Protein AF-A0A256IQA6-F1 (afdb_monomer)

Organism: Halorubrum ezzemoulense (NCBI:txid337243)

Radius of gyration: 17.89 Å; Cα contacts (8 Å, |Δi|>4): 324; chains: 1; bounding box: 47×45×47 Å

Nearest PDB structures (foldseek):
  1eo3-assembly1_A  TM=4.641E-01  e=1.492E-02  Escherichia coli
  2b0d-assembly1_B  TM=4.221E-01  e=3.634E-02  Escherichia coli
  1eop-assembly1_B  TM=4.082E-01  e=7.314E-02  Escherichia coli

Foldseek 3Di:
DDQDADDPVPQDQVDDAPLPDGSVLLRVLVNVVSVVLVVQQVVCVVVVVHGPCVVDPDQVVVFVVSQLSSLVSSCVVDVQWDAAPADCFPARTAGNPDPDDAPPNNHHHQPDPHQGEHETEDADQKDKALAFDFFKYWYWYKHALDQDPDPPDPSDDPPPDRGMDGPDIWMAGGDSVQWDWDDQVPHPDHTITMGDNVRTD

Solvent-accessible surface area (backbone atoms only — not comparable to full-atom values): 11699 Å² total; per-residue (Å²): 106,42,70,50,76,86,59,72,94,75,60,64,82,85,60,88,52,72,95,78,52,49,56,69,58,56,51,49,27,50,49,51,48,33,49,52,54,39,54,50,27,50,53,25,48,76,73,67,72,43,53,58,71,75,75,53,93,48,75,66,58,53,19,53,50,54,16,52,55,39,50,54,39,49,32,74,76,31,92,42,34,40,66,37,64,28,87,88,26,33,47,48,28,39,49,60,81,58,96,66,84,70,61,97,74,39,60,40,66,62,88,71,92,64,65,35,39,31,53,45,35,26,78,54,94,58,50,75,35,75,56,75,65,69,46,35,38,41,37,34,23,31,49,63,66,61,78,53,93,50,98,82,57,87,53,74,67,72,62,82,46,40,57,52,44,80,76,44,76,34,48,30,73,37,48,67,83,44,41,45,82,40,83,29,85,98,50,100,55,73,55,30,19,34,52,45,81,82,55,52,93

Mean predicted aligned error: 6.82 Å

Structure (mmCIF, N/CA/C/O backbone):
data_AF-A0A256IQA6-F1
#
_entry.id   AF-A0A256IQA6-F1
#
loop_
_atom_site.group_PDB
_atom_site.id
_atom_site.type_symbol
_atom_site.label_atom_id
_atom_site.label_alt_id
_atom_site.label_comp_id
_atom_site.label_asym_id
_atom_site.label_entity_id
_atom_site.label_seq_id
_atom_site.pdbx_PDB_ins_code
_atom_site.Cartn_x
_atom_site.Cartn_y
_atom_site.Cartn_z
_atom_site.occupancy
_atom_site.B_iso_or_equiv
_atom_site.auth_seq_id
_atom_site.auth_comp_id
_atom_site.auth_asym_id
_atom_site.auth_atom_id
_atom_site.pdbx_PDB_model_num
ATOM 1 N N . MET A 1 1 ? -8.861 -6.273 21.328 1.00 77.31 1 MET A N 1
ATOM 2 C CA . MET A 1 1 ? -9.560 -5.814 20.097 1.00 77.31 1 MET A CA 1
ATOM 3 C C . MET A 1 1 ? -9.676 -6.966 19.099 1.00 77.31 1 MET A C 1
ATOM 5 O O . MET A 1 1 ? -8.798 -7.819 19.084 1.00 77.31 1 MET A O 1
ATOM 9 N N . LYS A 1 2 ? -10.728 -7.051 18.264 1.00 81.62 2 LYS A N 1
ATOM 10 C CA . LYS A 1 2 ? -10.819 -8.136 17.262 1.00 81.62 2 LYS A CA 1
ATOM 11 C C . LYS A 1 2 ? -9.743 -7.975 16.176 1.00 81.62 2 LYS A C 1
ATOM 13 O O . LYS A 1 2 ? -9.630 -6.907 15.576 1.00 81.62 2 LYS A O 1
ATOM 18 N N . ARG A 1 3 ? -9.002 -9.048 15.887 1.00 86.81 3 ARG A N 1
ATOM 19 C CA . ARG A 1 3 ? -8.047 -9.094 14.772 1.00 86.81 3 ARG A CA 1
ATOM 20 C C . ARG A 1 3 ? -8.789 -9.123 13.421 1.00 86.81 3 ARG A C 1
ATOM 22 O O . ARG A 1 3 ? -9.726 -9.916 13.284 1.00 86.81 3 ARG A O 1
ATOM 29 N N . PRO A 1 4 ? -8.429 -8.266 12.449 1.00 88.19 4 PRO A N 1
ATOM 30 C CA . PRO A 1 4 ? -8.963 -8.357 11.094 1.00 88.19 4 PRO A CA 1
ATOM 31 C C . PRO A 1 4 ? -8.421 -9.595 10.366 1.00 88.19 4 PRO A C 1
ATOM 33 O O . PRO A 1 4 ? -7.324 -10.065 10.651 1.00 88.19 4 PRO A O 1
ATOM 36 N N . GLU A 1 5 ? -9.211 -10.134 9.441 1.00 91.31 5 GLU A N 1
ATOM 37 C CA . GLU A 1 5 ? -8.891 -11.350 8.685 1.00 91.31 5 GLU A CA 1
ATOM 38 C C . GLU A 1 5 ? -9.262 -11.144 7.216 1.00 91.31 5 GLU A C 1
ATOM 40 O O . GLU A 1 5 ? -10.288 -10.520 6.911 1.00 91.31 5 GLU A O 1
ATOM 45 N N . VAL A 1 6 ? -8.440 -11.667 6.305 1.00 93.38 6 VAL A N 1
ATOM 46 C CA . VAL A 1 6 ? -8.787 -11.713 4.883 1.00 93.38 6 VAL A CA 1
ATOM 47 C C . VAL A 1 6 ? -9.895 -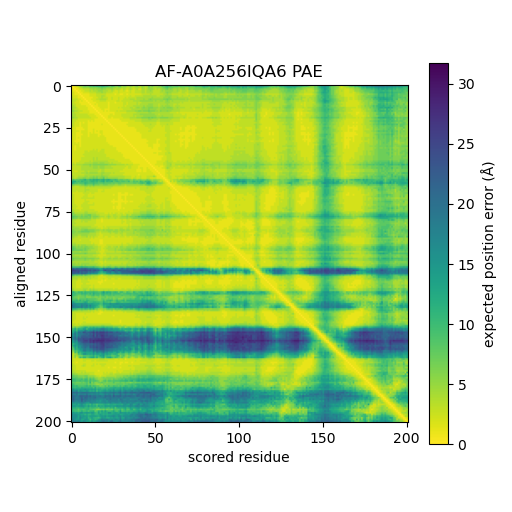12.742 4.692 1.00 93.38 6 VAL A C 1
ATOM 49 O O . VAL A 1 6 ? -9.868 -13.839 5.245 1.00 93.38 6 VAL A O 1
ATOM 52 N N . GLN A 1 7 ? -10.914 -12.376 3.919 1.00 91.50 7 GLN A N 1
ATOM 53 C CA . GLN A 1 7 ? -12.011 -13.282 3.613 1.00 91.50 7 GLN A CA 1
ATOM 54 C C . GLN A 1 7 ? -11.817 -13.847 2.213 1.00 91.50 7 GLN A C 1
ATOM 56 O O . GLN A 1 7 ? -12.052 -13.153 1.229 1.00 91.50 7 GLN A O 1
ATOM 61 N N . GLU A 1 8 ? -11.477 -15.131 2.147 1.00 92.00 8 GLU A N 1
ATOM 62 C CA . GLU A 1 8 ? -11.196 -15.883 0.916 1.00 92.00 8 GLU A CA 1
ATOM 63 C C . GLU A 1 8 ? -12.232 -15.671 -0.199 1.00 92.00 8 GLU A C 1
ATOM 65 O O . GLU A 1 8 ? -11.899 -15.522 -1.367 1.00 92.00 8 GLU A O 1
ATOM 70 N N . ARG A 1 9 ? -13.516 -15.564 0.164 1.00 93.12 9 ARG A N 1
ATOM 71 C CA . ARG A 1 9 ? -14.615 -15.314 -0.786 1.00 93.12 9 ARG A CA 1
ATOM 72 C C . ARG A 1 9 ? -14.508 -13.999 -1.573 1.00 93.12 9 ARG A C 1
ATOM 74 O O . ARG A 1 9 ? -15.275 -13.814 -2.512 1.00 93.12 9 ARG A O 1
ATOM 81 N N . PHE A 1 10 ? -13.668 -13.065 -1.132 1.00 90.94 10 PHE A N 1
ATOM 82 C CA . PHE A 1 10 ? -13.438 -11.772 -1.780 1.00 90.94 10 PHE A CA 1
ATOM 83 C C . PHE A 1 10 ? -12.119 -11.728 -2.556 1.00 90.94 10 PHE A C 1
ATOM 85 O O . PHE A 1 10 ? -11.824 -10.709 -3.174 1.00 90.94 10 PHE A O 1
ATOM 92 N N . VAL A 1 11 ? -11.336 -12.809 -2.539 1.00 93.38 11 VAL A N 1
ATOM 93 C CA . VAL A 1 11 ? -10.077 -12.896 -3.275 1.00 93.38 11 VAL A CA 1
ATOM 94 C C . VAL A 1 11 ? -10.369 -13.313 -4.713 1.00 93.38 11 VAL A C 1
ATOM 96 O O . VAL A 1 11 ? -10.984 -14.350 -4.963 1.00 93.38 11 VAL A O 1
ATOM 99 N N . ASN A 1 12 ? -9.925 -12.495 -5.668 1.00 92.75 12 ASN A N 1
ATOM 100 C CA . ASN A 1 12 ? -9.915 -12.863 -7.077 1.00 92.75 12 ASN A CA 1
ATOM 101 C C . ASN A 1 12 ? -8.590 -13.563 -7.409 1.00 92.75 12 ASN A C 1
ATOM 103 O O . ASN A 1 12 ? -7.596 -12.897 -7.685 1.00 92.75 12 ASN A O 1
ATOM 107 N N . HIS A 1 13 ? -8.578 -14.896 -7.376 1.00 93.75 13 HIS A N 1
ATOM 108 C CA . HIS A 1 13 ? -7.382 -15.701 -7.679 1.00 93.75 13 HIS A CA 1
ATOM 109 C C . HIS A 1 13 ? -6.966 -15.673 -9.147 1.00 93.75 13 HIS A C 1
ATOM 111 O O . HIS A 1 13 ? -5.833 -16.023 -9.458 1.00 93.75 13 HIS A O 1
ATOM 117 N N . ASP A 1 14 ? -7.863 -15.236 -10.029 1.00 93.12 14 ASP A N 1
ATOM 118 C CA . ASP A 1 14 ? -7.608 -15.139 -11.464 1.00 93.12 14 ASP A CA 1
ATOM 119 C C . ASP A 1 14 ? -7.061 -13.752 -11.861 1.00 93.12 14 ASP A C 1
ATOM 121 O O . ASP A 1 14 ? -6.951 -13.451 -13.048 1.00 93.12 14 ASP A O 1
ATOM 125 N N . ALA A 1 15 ? -6.759 -12.877 -10.892 1.00 91.88 15 ALA A N 1
ATOM 126 C CA . ALA A 1 15 ? -6.200 -11.559 -11.174 1.00 91.88 15 ALA A CA 1
ATOM 127 C C . ALA A 1 15 ? -4.777 -11.670 -11.747 1.00 91.88 15 ALA A C 1
ATOM 129 O O . ALA A 1 15 ? -3.895 -12.293 -11.156 1.00 91.88 15 ALA A O 1
ATOM 130 N N . GLU A 1 16 ? -4.552 -11.014 -12.884 1.00 91.31 16 GLU A N 1
ATOM 131 C CA . GLU A 1 16 ? -3.237 -10.899 -13.512 1.00 91.31 16 GLU A CA 1
ATOM 132 C C . GLU A 1 16 ? -2.535 -9.646 -12.978 1.00 91.31 16 GLU A C 1
ATOM 134 O O . GLU A 1 16 ? -2.950 -8.520 -13.252 1.00 91.31 16 GLU A O 1
ATOM 139 N N . LEU A 1 17 ? -1.482 -9.843 -12.186 1.00 93.81 17 LEU A N 1
ATOM 140 C CA . LEU A 1 17 ? -0.694 -8.763 -11.594 1.00 93.81 17 LEU A CA 1
ATOM 141 C C . LEU A 1 17 ? 0.643 -8.602 -12.340 1.00 93.81 17 LEU A C 1
ATOM 143 O O . LEU A 1 17 ? 1.152 -9.560 -12.934 1.00 93.81 17 LEU A O 1
ATOM 147 N N . PRO A 1 18 ? 1.229 -7.394 -12.344 1.00 93.44 18 PRO A N 1
ATOM 148 C CA . PRO A 1 18 ? 2.447 -7.132 -13.094 1.00 93.44 18 PRO A CA 1
ATOM 149 C C . PRO A 1 18 ? 3.672 -7.796 -12.467 1.00 93.44 18 PRO A C 1
ATOM 151 O O . PRO A 1 18 ? 3.711 -8.099 -11.275 1.00 93.44 18 PRO A O 1
ATOM 154 N N . TYR A 1 19 ? 4.708 -7.965 -13.292 1.00 94.12 19 TYR A N 1
ATOM 155 C CA . TYR A 1 19 ? 6.051 -8.361 -12.855 1.00 94.12 19 TYR A CA 1
ATOM 156 C C . TYR A 1 19 ? 6.122 -9.696 -12.095 1.00 94.12 19 TYR A C 1
ATOM 158 O O . TYR A 1 19 ? 7.006 -9.909 -11.271 1.00 94.12 19 TYR A O 1
ATOM 166 N N . GLY A 1 20 ? 5.183 -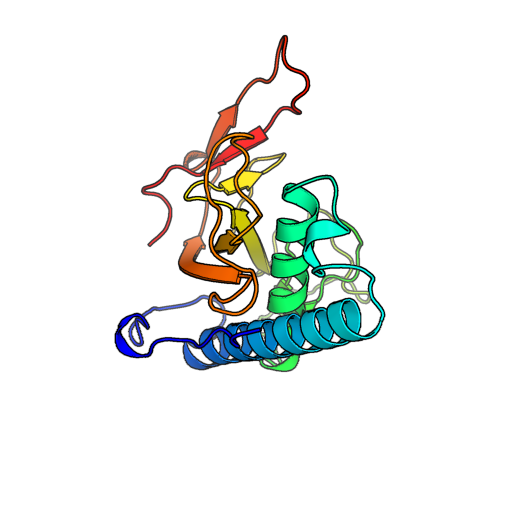10.604 -12.373 1.00 91.00 20 GLY A N 1
ATOM 167 C CA . GLY A 1 20 ? 5.135 -11.914 -11.727 1.00 91.00 20 GLY A CA 1
ATOM 168 C C . GLY A 1 20 ? 4.698 -11.873 -10.262 1.00 91.00 20 GLY A C 1
ATOM 169 O O . GLY A 1 20 ? 4.826 -12.889 -9.587 1.00 91.00 20 GLY A O 1
ATOM 170 N N . LEU A 1 21 ? 4.179 -10.738 -9.774 1.00 94.19 21 LEU A N 1
ATOM 171 C CA . LEU A 1 21 ? 3.495 -10.690 -8.485 1.00 94.19 21 LEU A CA 1
ATOM 172 C C . LEU A 1 21 ? 2.300 -11.649 -8.527 1.00 94.19 21 LEU A C 1
ATOM 174 O O . LEU A 1 21 ? 1.527 -11.648 -9.481 1.00 94.19 21 LEU A O 1
ATOM 178 N N . GLU A 1 22 ? 2.127 -12.458 -7.494 1.00 94.44 22 GLU A N 1
ATOM 179 C CA . GLU A 1 22 ? 1.035 -13.420 -7.417 1.00 94.44 22 GLU A CA 1
ATOM 180 C C . GLU A 1 22 ? -0.000 -12.990 -6.370 1.00 94.44 22 GLU A C 1
ATOM 182 O O . GLU A 1 22 ? 0.327 -12.421 -5.324 1.00 94.44 22 GLU A O 1
ATOM 187 N N . VAL A 1 23 ? -1.274 -13.312 -6.610 1.00 95.19 23 VAL A N 1
ATOM 188 C CA . VAL A 1 23 ? -2.375 -13.023 -5.671 1.00 95.19 23 VAL A CA 1
ATOM 189 C C . VAL A 1 23 ? -2.098 -13.533 -4.244 1.00 95.19 23 VAL A C 1
ATOM 191 O O . VAL A 1 23 ? -2.357 -12.781 -3.301 1.00 95.19 23 VAL A O 1
ATOM 194 N N . PRO A 1 24 ? -1.525 -14.738 -4.023 1.00 95.69 24 PRO A N 1
ATOM 195 C CA . PRO A 1 24 ? -1.162 -15.190 -2.680 1.00 95.69 24 PRO A CA 1
ATOM 196 C C . PRO A 1 24 ? -0.171 -14.273 -1.950 1.00 95.69 24 PRO A C 1
ATOM 198 O O . PRO A 1 24 ? -0.304 -14.110 -0.740 1.00 95.69 24 PRO A O 1
ATOM 201 N N . GLN A 1 25 ? 0.770 -13.635 -2.656 1.00 95.75 25 GLN A N 1
ATOM 202 C CA . GLN A 1 25 ? 1.703 -12.669 -2.053 1.00 95.75 25 GLN A CA 1
ATOM 203 C C . GLN A 1 25 ? 0.964 -11.393 -1.620 1.00 95.75 25 GLN A C 1
ATOM 205 O O . GLN A 1 25 ? 1.235 -10.832 -0.559 1.00 95.75 25 GLN A O 1
ATOM 210 N N . VAL A 1 26 ? -0.042 -10.959 -2.392 1.00 95.31 26 VAL A N 1
ATOM 211 C CA . VAL A 1 26 ? -0.920 -9.840 -2.007 1.00 95.31 26 VAL A CA 1
ATOM 212 C C . VAL A 1 26 ? -1.729 -10.165 -0.755 1.00 95.31 26 VAL A C 1
ATOM 214 O O . VAL A 1 26 ? -1.790 -9.356 0.173 1.00 95.31 26 VAL A O 1
ATOM 217 N N . VAL A 1 27 ? -2.320 -11.359 -0.703 1.00 96.12 27 VAL A N 1
ATOM 218 C CA . VAL A 1 27 ? -3.074 -11.828 0.466 1.00 96.12 27 VAL A CA 1
ATOM 219 C C . VAL A 1 27 ? -2.173 -11.896 1.699 1.00 96.12 27 VAL A C 1
ATOM 221 O O . VAL A 1 27 ? -2.526 -11.325 2.729 1.00 96.12 27 VAL A O 1
ATOM 224 N N . ASN A 1 28 ? -0.994 -12.508 1.582 1.00 96.06 28 ASN A N 1
ATOM 225 C CA . ASN A 1 28 ? -0.043 -12.648 2.683 1.00 96.06 28 ASN A CA 1
ATOM 226 C C . ASN A 1 28 ? 0.440 -11.286 3.213 1.00 96.06 28 ASN A C 1
ATOM 228 O O . ASN A 1 28 ? 0.446 -11.049 4.423 1.00 96.06 28 ASN A O 1
ATOM 232 N N . ALA A 1 29 ? 0.735 -10.330 2.327 1.00 96.31 29 ALA A N 1
ATOM 233 C CA . ALA A 1 29 ? 1.091 -8.974 2.737 1.00 96.31 29 ALA A CA 1
ATOM 234 C C . ALA A 1 29 ? -0.024 -8.299 3.558 1.00 96.31 29 ALA A C 1
ATOM 236 O O . ALA A 1 29 ? 0.260 -7.652 4.571 1.00 96.31 29 ALA A O 1
ATOM 237 N N . ILE A 1 30 ? -1.293 -8.476 3.165 1.00 96.31 30 ILE A N 1
ATOM 238 C CA . ILE A 1 30 ? -2.453 -7.932 3.890 1.00 96.31 30 ILE A CA 1
ATOM 239 C C . ILE A 1 30 ? -2.647 -8.636 5.232 1.00 96.31 30 ILE A C 1
ATOM 241 O O . ILE A 1 30 ? -2.870 -7.965 6.240 1.00 96.31 30 ILE A O 1
ATOM 245 N N . GLU A 1 31 ? -2.538 -9.963 5.277 1.00 95.94 31 GLU A N 1
ATOM 246 C CA . GLU A 1 31 ? -2.609 -10.728 6.526 1.00 95.94 31 GLU A CA 1
ATOM 247 C C . GLU A 1 31 ? -1.501 -10.308 7.495 1.00 95.94 31 GLU A C 1
ATOM 249 O O . GLU A 1 31 ? -1.761 -10.064 8.676 1.00 95.94 31 GLU A O 1
ATOM 254 N N . SER A 1 32 ? -0.282 -10.113 6.992 1.00 96.00 32 SER A N 1
ATOM 255 C CA . SER A 1 32 ? 0.834 -9.645 7.804 1.00 96.00 32 SER A CA 1
ATOM 256 C C . SER A 1 32 ? 0.668 -8.194 8.268 1.00 96.00 32 SER A C 1
ATOM 258 O O . SER A 1 32 ? 1.066 -7.842 9.383 1.00 96.00 32 SER A O 1
ATOM 260 N N . PHE A 1 33 ? 0.060 -7.338 7.445 1.00 96.06 33 PHE A N 1
ATOM 261 C CA . PHE A 1 33 ? -0.337 -5.996 7.859 1.00 96.06 33 PHE A CA 1
ATOM 262 C C . PHE A 1 33 ? -1.386 -6.045 8.978 1.00 96.06 33 PHE A C 1
ATOM 264 O O . PHE A 1 33 ? -1.244 -5.340 9.978 1.00 96.06 33 PHE A O 1
ATOM 271 N N . TYR A 1 34 ? -2.408 -6.890 8.847 1.00 95.50 34 TYR A N 1
ATOM 272 C CA . TYR A 1 34 ? -3.438 -7.085 9.866 1.00 95.50 34 TYR A CA 1
ATOM 273 C C . TYR A 1 34 ? -2.880 -7.601 11.189 1.00 95.50 34 TYR A C 1
ATOM 275 O O . TYR A 1 34 ? -3.283 -7.105 12.243 1.00 95.50 34 TYR A O 1
ATOM 283 N N . GLU A 1 35 ? -1.949 -8.552 11.144 1.00 94.94 35 GLU A N 1
ATOM 284 C CA . GLU A 1 35 ? -1.243 -9.048 12.324 1.00 94.94 35 GLU A CA 1
ATOM 285 C C . GLU A 1 35 ? -0.464 -7.923 13.009 1.00 94.94 35 GLU A C 1
ATOM 287 O O . GLU A 1 35 ? -0.735 -7.619 14.170 1.00 94.94 35 GLU A O 1
ATOM 292 N N . TYR A 1 36 ? 0.402 -7.225 12.268 1.00 95.19 36 TYR A N 1
ATOM 293 C CA . TYR A 1 36 ? 1.175 -6.101 12.797 1.00 95.19 36 TYR A CA 1
ATOM 294 C C . TYR A 1 36 ? 0.267 -5.035 13.421 1.00 95.19 36 TYR A C 1
ATOM 296 O O . TYR A 1 36 ? 0.490 -4.566 14.536 1.00 95.19 36 TYR A O 1
ATOM 304 N N . TRP A 1 37 ? -0.780 -4.641 12.697 1.00 93.38 37 TRP A N 1
ATOM 305 C CA . TRP A 1 37 ? -1.698 -3.608 13.150 1.00 93.38 37 TRP A CA 1
ATOM 306 C C . TRP A 1 37 ? -2.433 -4.033 14.421 1.00 93.38 37 TRP A C 1
ATOM 308 O O . TRP A 1 37 ? -2.636 -3.211 15.315 1.00 93.38 37 TRP A O 1
ATOM 318 N N . HIS A 1 38 ? -2.828 -5.302 14.522 1.00 92.19 38 HIS A N 1
ATOM 319 C CA . HIS A 1 38 ? -3.440 -5.844 15.727 1.00 92.19 38 HIS A CA 1
ATOM 320 C C . HIS A 1 38 ? -2.468 -5.817 16.911 1.00 92.19 38 HIS A C 1
ATOM 322 O O . HIS A 1 38 ? -2.824 -5.256 17.942 1.00 92.19 38 HIS A O 1
ATOM 328 N N . GLU A 1 39 ? -1.246 -6.327 16.750 1.00 94.69 39 GLU A N 1
ATOM 329 C CA . GLU A 1 39 ? -0.233 -6.362 17.814 1.00 94.69 39 GLU A CA 1
ATOM 330 C C . GLU A 1 39 ? 0.115 -4.965 18.336 1.00 94.69 39 GLU A C 1
ATOM 332 O O . GLU A 1 39 ? 0.135 -4.733 19.545 1.00 94.69 39 GLU A O 1
ATOM 337 N N . VAL A 1 40 ? 0.320 -3.999 17.434 1.00 93.88 40 VAL A N 1
ATOM 338 C CA . VAL A 1 40 ? 0.594 -2.612 17.826 1.00 93.88 40 VAL A CA 1
ATOM 339 C C . VAL A 1 40 ? -0.605 -1.997 18.546 1.00 93.88 40 VAL A C 1
ATOM 341 O O . VAL A 1 40 ? -0.417 -1.272 19.521 1.00 93.88 40 VAL A O 1
ATOM 344 N N . ASN A 1 41 ? -1.840 -2.286 18.120 1.00 90.50 41 ASN A N 1
ATOM 345 C CA . ASN A 1 41 ? -3.019 -1.809 18.845 1.00 90.50 41 ASN A CA 1
ATOM 346 C C . ASN A 1 41 ? -3.142 -2.436 20.234 1.00 90.50 41 ASN A C 1
ATOM 348 O O . ASN A 1 41 ? -3.460 -1.706 21.167 1.00 90.50 41 ASN A O 1
ATOM 352 N N . GLU A 1 42 ? -2.896 -3.739 20.388 1.00 91.06 42 GLU A N 1
ATOM 353 C CA . GLU A 1 42 ? -2.931 -4.383 21.706 1.00 91.06 42 GLU A CA 1
ATOM 354 C C . GLU A 1 42 ? -1.893 -3.745 22.635 1.00 91.06 42 GLU A C 1
ATOM 356 O O . GLU A 1 42 ? -2.261 -3.286 23.713 1.00 91.06 42 GLU A O 1
ATOM 361 N N . TRP A 1 43 ? -0.648 -3.567 22.179 1.00 95.06 43 TRP A N 1
ATOM 362 C CA . TRP A 1 43 ? 0.385 -2.890 22.969 1.00 95.06 43 TRP A CA 1
ATOM 363 C C . TRP A 1 43 ? 0.001 -1.445 23.337 1.00 95.06 43 TRP A C 1
ATOM 365 O O . TRP A 1 43 ? 0.129 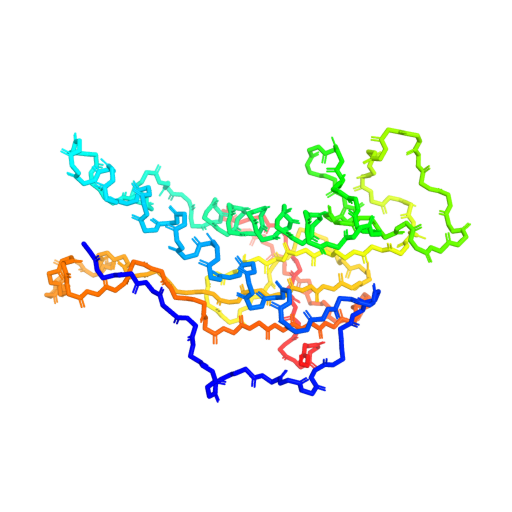-1.027 24.486 1.00 95.06 43 TRP A O 1
ATOM 375 N N . HIS A 1 44 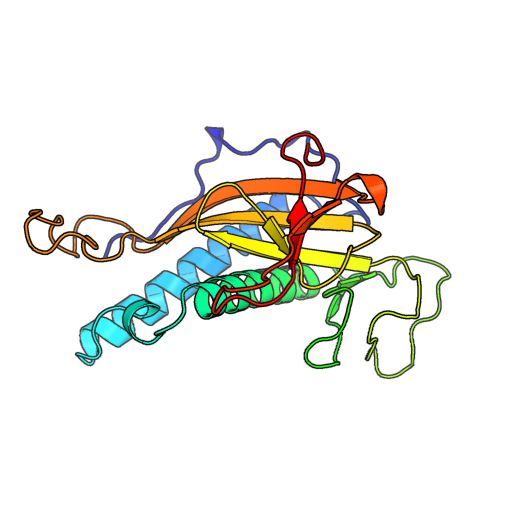? -0.533 -0.675 22.384 1.00 92.31 44 HIS A N 1
ATOM 376 C CA . HIS A 1 44 ? -1.000 0.691 22.640 1.00 92.31 44 HIS A CA 1
ATOM 377 C C . HIS A 1 44 ? -2.122 0.747 23.693 1.00 92.31 44 HIS A C 1
ATOM 379 O O . HIS A 1 44 ? -2.149 1.663 24.521 1.00 92.31 44 HIS A O 1
ATOM 385 N N . LEU A 1 45 ? -3.047 -0.214 23.663 1.00 88.12 45 LEU A N 1
ATOM 386 C CA . LEU A 1 45 ? -4.150 -0.303 24.618 1.00 88.12 45 LEU A CA 1
ATOM 387 C C . LEU A 1 45 ? -3.665 -0.741 26.003 1.00 88.12 45 LEU A C 1
ATOM 389 O O . LEU A 1 45 ? -4.100 -0.156 26.996 1.00 88.12 45 LEU A O 1
ATOM 393 N N . GLU A 1 46 ? -2.755 -1.713 26.069 1.00 92.12 46 GLU A N 1
ATOM 394 C CA . GLU A 1 46 ? -2.133 -2.189 27.311 1.00 92.12 46 GLU A CA 1
ATOM 395 C C . GLU A 1 46 ? -1.381 -1.067 28.041 1.00 92.12 46 GLU A C 1
ATOM 397 O O . GLU A 1 46 ? -1.526 -0.910 29.254 1.00 92.12 46 GLU A O 1
ATOM 402 N N . GLU A 1 47 ? -0.652 -0.229 27.300 1.00 95.75 47 GLU A N 1
ATOM 403 C CA . GLU A 1 47 ? 0.114 0.899 27.848 1.00 95.75 47 GLU A CA 1
ATOM 404 C C . GLU A 1 47 ? -0.725 2.178 28.055 1.00 95.75 47 GLU A C 1
ATOM 406 O O . GLU A 1 47 ? -0.235 3.192 28.558 1.00 95.75 47 GLU A O 1
ATOM 411 N N . GLY A 1 48 ? -2.010 2.162 27.686 1.00 88.50 48 GLY A N 1
ATOM 412 C CA . GLY A 1 48 ? -2.920 3.294 27.879 1.00 88.50 48 GLY A CA 1
ATOM 413 C C . GLY A 1 48 ? -2.722 4.458 26.900 1.00 88.50 48 GLY A C 1
ATOM 414 O O . GLY A 1 48 ? -3.192 5.566 27.168 1.00 88.50 48 GLY A O 1
ATOM 415 N N . TYR A 1 49 ? -2.077 4.228 25.754 1.00 89.12 49 TYR A N 1
ATOM 416 C CA . TYR A 1 49 ? -1.913 5.223 24.686 1.00 89.12 49 TYR A CA 1
ATOM 417 C C . TYR A 1 49 ? -3.175 5.422 23.828 1.00 89.12 49 TYR A C 1
ATOM 419 O O . TYR A 1 49 ? -3.216 6.340 23.008 1.00 89.12 49 TYR A O 1
ATOM 427 N N . GLY A 1 50 ? -4.207 4.593 24.009 1.00 85.44 50 GLY A N 1
ATOM 428 C CA . GLY A 1 50 ? -5.392 4.558 23.145 1.00 85.44 50 GLY A CA 1
ATOM 429 C C . GLY A 1 50 ? -5.201 3.576 21.992 1.00 85.44 50 GLY A C 1
ATOM 430 O O . GLY A 1 50 ? -4.422 2.642 22.109 1.00 85.44 50 GLY A O 1
ATOM 431 N N . ARG A 1 51 ? -5.911 3.743 20.877 1.00 86.56 51 ARG A N 1
ATOM 432 C CA . ARG A 1 51 ? -5.685 2.925 19.672 1.00 86.56 51 ARG A CA 1
ATOM 433 C C . ARG A 1 51 ? -4.526 3.502 18.859 1.00 86.56 51 ARG A C 1
ATOM 435 O O . ARG A 1 51 ? -4.284 4.709 18.869 1.00 86.56 51 ARG A O 1
ATOM 442 N N . PHE A 1 52 ? -3.845 2.663 18.084 1.00 88.88 52 PHE A N 1
ATOM 443 C CA . PHE A 1 52 ? -2.683 3.088 17.298 1.00 88.88 52 PHE A CA 1
ATOM 444 C C . PHE A 1 52 ? -3.014 4.206 16.298 1.00 88.88 52 PHE A C 1
ATOM 446 O O . PHE A 1 52 ? -2.291 5.192 16.192 1.00 88.88 52 PHE A O 1
ATOM 453 N N . HIS A 1 53 ? -4.151 4.115 15.602 1.00 87.06 53 HIS A N 1
ATOM 454 C CA . HIS A 1 53 ? -4.531 5.153 14.640 1.00 87.06 53 HIS A CA 1
ATOM 455 C C . HIS A 1 53 ? -4.808 6.516 15.293 1.00 87.06 53 HIS A C 1
ATOM 457 O O . HIS A 1 53 ? -4.669 7.541 14.633 1.00 87.06 53 HIS A O 1
ATOM 463 N N . GLU A 1 54 ? -5.167 6.546 16.583 1.00 85.19 54 GLU A N 1
ATOM 464 C CA . GLU A 1 54 ? -5.440 7.785 17.326 1.00 85.19 54 GLU A CA 1
ATOM 465 C C . GLU A 1 54 ? -4.156 8.610 17.555 1.00 85.19 54 GLU A C 1
ATOM 467 O O . GLU A 1 54 ? -4.234 9.772 17.948 1.00 85.19 54 GLU A O 1
ATOM 472 N N . GLN A 1 55 ? -2.974 8.052 17.252 1.00 87.81 55 GLN A N 1
ATOM 473 C CA . GLN A 1 55 ? -1.700 8.779 17.286 1.00 87.81 55 GLN A CA 1
ATOM 474 C C . GLN A 1 55 ? -1.473 9.658 16.048 1.00 87.81 55 GLN A C 1
ATOM 476 O O . GLN A 1 55 ? -0.605 10.534 16.054 1.00 87.81 55 GLN A O 1
ATOM 481 N N . PHE A 1 56 ? -2.243 9.448 14.977 1.00 86.50 56 PHE A N 1
ATOM 482 C CA . PHE A 1 56 ? -2.106 10.192 13.732 1.00 86.50 56 PHE A CA 1
ATOM 483 C C . PHE A 1 56 ? -3.172 11.279 13.649 1.00 86.50 56 PHE A C 1
ATOM 485 O O . PHE A 1 56 ? -4.369 11.021 13.716 1.00 86.50 56 PHE A O 1
ATOM 492 N N . ARG A 1 57 ? -2.735 12.526 13.449 1.00 75.75 57 ARG A N 1
ATOM 493 C CA . ARG A 1 57 ? -3.655 13.658 13.261 1.00 75.75 57 ARG A CA 1
ATOM 494 C C . ARG A 1 57 ? -4.211 13.745 11.838 1.00 75.75 57 ARG A C 1
ATOM 496 O O . ARG A 1 57 ? -5.279 14.314 11.638 1.00 75.75 57 ARG A O 1
ATOM 503 N N . ALA A 1 58 ? -3.459 13.264 10.853 1.00 74.75 58 ALA A N 1
ATOM 504 C CA . ALA A 1 58 ? -3.788 13.414 9.444 1.00 74.75 58 ALA A CA 1
ATOM 505 C C . ALA A 1 58 ? -4.075 12.043 8.823 1.00 74.75 58 ALA A C 1
ATOM 507 O O . ALA A 1 58 ? -3.235 11.147 8.880 1.00 74.75 58 ALA A O 1
ATOM 508 N N . ASN A 1 59 ? -5.251 11.884 8.213 1.00 69.69 59 ASN A N 1
ATOM 509 C CA . ASN A 1 59 ? -5.691 10.599 7.654 1.00 69.69 59 ASN A CA 1
ATOM 510 C C . ASN A 1 59 ? -4.757 10.078 6.547 1.00 69.69 59 ASN A C 1
ATOM 512 O O . ASN A 1 59 ? -4.606 8.868 6.390 1.00 69.69 59 ASN A O 1
ATOM 516 N N . ASN A 1 60 ? -4.083 10.975 5.817 1.00 77.31 60 ASN A N 1
ATOM 517 C CA . ASN A 1 60 ? -3.091 10.602 4.805 1.00 77.31 60 ASN A CA 1
ATOM 518 C C . ASN A 1 60 ? -1.834 9.949 5.404 1.00 77.31 60 ASN A C 1
ATOM 520 O O . ASN A 1 60 ? -1.199 9.155 4.719 1.00 77.31 60 ASN A O 1
ATOM 524 N N . ALA A 1 61 ? -1.497 10.224 6.670 1.00 87.31 61 ALA A N 1
ATOM 525 C CA . ALA A 1 61 ? -0.377 9.566 7.342 1.00 87.31 61 ALA A CA 1
ATOM 526 C C . ALA A 1 61 ? -0.636 8.065 7.532 1.00 87.31 61 ALA A C 1
ATOM 528 O O . ALA A 1 61 ? 0.282 7.258 7.420 1.00 87.31 61 ALA A O 1
ATOM 529 N N . ILE A 1 62 ? -1.897 7.683 7.758 1.00 90.38 62 ILE A N 1
ATOM 530 C CA . ILE A 1 62 ? -2.266 6.272 7.863 1.00 90.38 62 ILE A CA 1
ATOM 531 C C . ILE A 1 62 ? -2.197 5.602 6.490 1.00 90.38 62 ILE A C 1
ATOM 533 O O . ILE A 1 62 ? -1.662 4.506 6.389 1.00 90.38 62 ILE A O 1
ATOM 537 N N . GLY A 1 63 ? -2.657 6.276 5.430 1.00 91.31 63 GLY A N 1
ATOM 538 C CA . GLY A 1 63 ? -2.517 5.775 4.060 1.00 91.31 63 GLY A CA 1
ATOM 539 C C . GLY A 1 63 ? -1.054 5.521 3.696 1.00 91.31 63 GLY A C 1
ATOM 540 O O . GLY A 1 63 ? -0.714 4.415 3.293 1.00 91.31 63 GLY A O 1
ATOM 541 N N . GLY A 1 64 ? -0.168 6.489 3.950 1.00 91.81 64 GLY A N 1
ATOM 542 C CA . GLY A 1 64 ? 1.273 6.314 3.738 1.00 91.81 64 GLY A CA 1
ATOM 543 C C . GLY A 1 64 ? 1.867 5.150 4.540 1.00 91.81 64 GLY A C 1
ATOM 544 O O . GLY A 1 64 ? 2.650 4.371 4.005 1.00 91.81 64 GLY A O 1
ATOM 545 N N . PHE A 1 65 ? 1.444 4.970 5.796 1.00 94.06 65 PHE A N 1
ATOM 546 C CA . PHE A 1 65 ? 1.865 3.832 6.615 1.00 94.06 65 PHE A CA 1
ATOM 547 C C . PHE A 1 65 ? 1.412 2.484 6.028 1.00 94.06 65 PHE A C 1
ATOM 549 O O . PHE A 1 65 ? 2.217 1.558 5.921 1.00 94.06 65 PHE A O 1
ATOM 556 N N . VAL A 1 66 ? 0.134 2.370 5.645 1.00 94.94 66 VAL A N 1
ATOM 557 C CA . VAL A 1 66 ? -0.434 1.149 5.048 1.00 94.94 66 VAL A CA 1
ATOM 558 C C . VAL A 1 66 ? 0.277 0.819 3.738 1.00 94.94 66 VAL A C 1
ATOM 560 O O . VAL A 1 66 ? 0.731 -0.312 3.585 1.00 94.94 66 VAL A O 1
ATOM 563 N N . SER A 1 67 ? 0.422 1.807 2.844 1.00 94.94 67 SER A N 1
ATOM 564 C CA . SER A 1 67 ? 1.208 1.699 1.610 1.00 94.94 67 SER A CA 1
ATOM 565 C C . SER A 1 67 ? 2.580 1.110 1.898 1.00 94.94 67 SER A C 1
ATOM 567 O O . SER A 1 67 ? 2.859 -0.012 1.494 1.00 94.94 67 SER A O 1
ATOM 569 N N . HIS A 1 68 ? 3.389 1.810 2.696 1.00 95.56 68 HIS A N 1
ATOM 570 C CA . HIS A 1 68 ? 4.771 1.424 2.946 1.00 95.56 68 HIS A CA 1
ATOM 571 C C . HIS A 1 68 ? 4.898 0.025 3.564 1.00 95.56 68 HIS A C 1
ATOM 573 O O . HIS A 1 68 ? 5.803 -0.738 3.210 1.00 95.56 68 HIS A O 1
ATOM 579 N N . ARG A 1 69 ? 3.987 -0.352 4.474 1.00 95.94 69 ARG A N 1
ATOM 580 C CA . ARG A 1 69 ? 4.013 -1.680 5.096 1.00 95.94 69 ARG A CA 1
ATOM 581 C C . ARG A 1 69 ? 3.764 -2.793 4.079 1.00 95.94 69 ARG A C 1
ATOM 583 O O . ARG A 1 69 ? 4.461 -3.805 4.139 1.00 95.94 69 ARG A O 1
ATOM 590 N N . LEU A 1 70 ? 2.810 -2.602 3.168 1.00 96.56 70 LEU A N 1
ATOM 591 C CA . LEU A 1 70 ? 2.524 -3.554 2.094 1.00 96.56 70 LEU A CA 1
ATOM 592 C C . LEU A 1 70 ? 3.666 -3.593 1.075 1.00 96.56 70 LEU A C 1
ATOM 594 O O . LEU A 1 70 ? 4.151 -4.677 0.768 1.00 96.56 70 LEU A O 1
ATOM 598 N N . THR A 1 71 ? 4.176 -2.432 0.657 1.00 96.12 71 THR A N 1
ATOM 599 C CA . THR A 1 71 ? 5.359 -2.310 -0.209 1.00 96.12 71 THR A CA 1
ATOM 600 C C . THR A 1 71 ? 6.543 -3.104 0.338 1.00 96.12 71 THR A C 1
ATOM 602 O O . THR A 1 71 ? 7.159 -3.893 -0.375 1.00 96.12 71 THR A O 1
ATOM 605 N N . THR A 1 72 ? 6.830 -2.951 1.633 1.00 95.81 72 THR A N 1
ATOM 606 C CA . THR A 1 72 ? 7.920 -3.679 2.297 1.00 95.81 72 THR A CA 1
ATOM 607 C C . THR A 1 72 ? 7.701 -5.186 2.241 1.00 95.81 72 THR A C 1
ATOM 609 O O . THR A 1 72 ? 8.636 -5.923 1.945 1.00 95.81 72 THR A O 1
ATOM 612 N N . ARG A 1 73 ? 6.468 -5.652 2.482 1.00 95.94 73 ARG A N 1
ATOM 613 C CA . ARG A 1 73 ? 6.151 -7.082 2.397 1.00 95.94 73 ARG A CA 1
ATOM 614 C C . ARG A 1 73 ? 6.292 -7.629 0.979 1.00 95.94 73 ARG A C 1
ATOM 616 O O . ARG A 1 73 ? 6.839 -8.712 0.820 1.00 95.94 73 ARG A O 1
ATOM 623 N N . PHE A 1 74 ? 5.894 -6.881 -0.049 1.00 95.31 74 PHE A N 1
ATOM 624 C CA . PHE A 1 74 ? 6.072 -7.320 -1.436 1.00 95.31 74 PHE A CA 1
ATOM 625 C C . PHE A 1 74 ? 7.544 -7.514 -1.808 1.00 95.31 74 PHE A C 1
ATOM 627 O O . PHE A 1 74 ? 7.874 -8.520 -2.429 1.00 95.31 74 PHE A O 1
ATOM 634 N N . ALA A 1 75 ? 8.434 -6.614 -1.383 1.00 95.19 75 ALA A N 1
ATOM 635 C CA . ALA A 1 75 ? 9.874 -6.770 -1.608 1.00 95.19 75 ALA A CA 1
ATOM 636 C C . ALA A 1 75 ? 10.497 -7.931 -0.807 1.00 95.19 75 ALA A C 1
ATOM 638 O O . ALA A 1 75 ? 11.488 -8.519 -1.225 1.00 95.19 75 ALA A O 1
ATOM 639 N N . GLU A 1 76 ? 9.942 -8.274 0.357 1.00 94.00 76 GLU A N 1
ATOM 640 C CA . GLU A 1 76 ? 10.403 -9.426 1.144 1.00 94.00 76 GLU A CA 1
ATOM 641 C C . GLU A 1 76 ? 9.947 -10.768 0.548 1.00 94.00 76 GLU A C 1
ATOM 643 O O . GLU A 1 76 ? 10.646 -11.773 0.690 1.00 94.00 76 GLU A O 1
ATOM 648 N N . GLU A 1 77 ? 8.780 -10.795 -0.099 1.00 91.38 77 GLU A N 1
ATOM 649 C CA . GLU A 1 77 ? 8.172 -12.010 -0.656 1.00 91.38 77 GLU A CA 1
ATOM 650 C C . GLU A 1 77 ? 8.486 -12.243 -2.136 1.00 91.38 77 GLU A C 1
ATOM 652 O O . GLU A 1 77 ? 8.344 -13.372 -2.615 1.00 91.38 77 GLU A O 1
ATOM 657 N N . SER A 1 78 ? 8.910 -11.207 -2.860 1.00 89.69 78 SER A N 1
ATOM 658 C CA . SER A 1 78 ? 9.262 -11.285 -4.274 1.00 89.69 78 SER A CA 1
ATOM 659 C C . SER A 1 78 ? 10.739 -10.934 -4.480 1.00 89.69 78 SER A C 1
ATOM 661 O O . SER A 1 78 ? 11.125 -9.784 -4.271 1.00 89.69 78 SER A O 1
ATOM 663 N N . PRO A 1 79 ? 11.580 -11.895 -4.903 1.00 87.94 79 PRO A N 1
ATOM 664 C CA . PRO A 1 79 ? 13.029 -11.705 -4.987 1.00 87.94 79 PRO A CA 1
ATOM 665 C C . PRO A 1 79 ? 13.454 -10.666 -6.031 1.00 87.94 79 PRO A C 1
ATOM 667 O O . PRO A 1 79 ? 14.537 -10.099 -5.907 1.00 87.94 79 PRO A O 1
ATOM 670 N N . ASP A 1 80 ? 12.612 -10.424 -7.034 1.00 93.88 80 ASP A N 1
ATOM 671 C CA . ASP A 1 80 ? 12.888 -9.488 -8.122 1.00 93.88 80 ASP A CA 1
ATOM 672 C C . ASP A 1 80 ? 12.364 -8.075 -7.820 1.00 93.88 80 ASP A C 1
ATOM 674 O O . ASP A 1 80 ? 12.602 -7.159 -8.601 1.00 93.88 80 ASP A O 1
ATOM 678 N N . PHE A 1 81 ? 11.646 -7.864 -6.710 1.00 95.94 81 PHE A N 1
ATOM 679 C CA . PHE A 1 81 ? 11.246 -6.526 -6.278 1.00 95.94 81 PHE A CA 1
ATOM 680 C C . PHE A 1 81 ? 12.225 -5.962 -5.255 1.00 95.94 81 PHE A C 1
ATOM 682 O O . PHE A 1 81 ? 12.462 -6.536 -4.193 1.00 95.94 81 PHE A O 1
ATOM 689 N N . VAL A 1 82 ? 12.730 -4.766 -5.540 1.00 95.94 82 VAL A N 1
ATOM 690 C CA . VAL A 1 82 ? 13.599 -4.009 -4.642 1.00 95.94 82 VAL A CA 1
ATOM 691 C C . VAL A 1 82 ? 12.869 -2.753 -4.180 1.00 95.94 82 VAL A C 1
ATOM 693 O O . VAL A 1 82 ? 12.311 -2.013 -4.987 1.00 95.94 82 VAL A O 1
ATOM 696 N N . LEU A 1 83 ? 12.885 -2.489 -2.871 1.00 96.06 83 LEU A N 1
ATOM 697 C CA . LEU A 1 83 ? 12.386 -1.226 -2.323 1.00 96.06 83 LEU A CA 1
ATOM 698 C C . LEU A 1 83 ? 13.202 -0.051 -2.858 1.00 96.06 83 LEU A C 1
ATOM 700 O O . LEU A 1 83 ? 14.434 -0.049 -2.742 1.00 96.06 83 LEU A O 1
ATOM 704 N N . ASN A 1 84 ? 12.512 0.976 -3.349 1.00 95.62 84 ASN A N 1
ATOM 705 C CA . ASN A 1 84 ? 13.147 2.248 -3.640 1.00 95.62 84 ASN A CA 1
ATOM 706 C C . ASN A 1 84 ? 13.705 2.846 -2.340 1.00 95.62 84 ASN A C 1
ATOM 708 O O . ASN A 1 84 ? 13.001 3.018 -1.346 1.00 95.62 84 ASN A O 1
ATOM 712 N N . ARG A 1 85 ? 15.010 3.116 -2.329 1.00 94.94 85 ARG A N 1
ATOM 713 C CA . ARG A 1 85 ? 15.743 3.589 -1.146 1.00 94.94 85 ARG A CA 1
ATOM 714 C C . ARG A 1 85 ? 15.727 5.105 -0.996 1.00 94.94 85 ARG A C 1
ATOM 716 O O . ARG A 1 85 ? 16.368 5.625 -0.081 1.00 94.94 85 ARG A O 1
ATOM 723 N N . LEU A 1 86 ? 15.071 5.812 -1.911 1.00 92.94 86 LEU A N 1
ATOM 724 C CA . LEU A 1 86 ? 14.869 7.245 -1.802 1.00 92.94 86 LEU A CA 1
ATOM 725 C C . LEU A 1 86 ? 13.574 7.527 -1.038 1.00 92.94 86 LEU A C 1
ATOM 727 O O . LEU A 1 86 ? 12.507 7.084 -1.451 1.00 92.94 86 LEU A O 1
ATOM 731 N N . ASP A 1 87 ? 13.667 8.310 0.036 1.00 89.31 87 ASP A N 1
ATOM 732 C CA . ASP A 1 87 ? 12.480 8.875 0.682 1.00 89.31 87 ASP A CA 1
ATOM 733 C C . ASP A 1 87 ? 11.710 9.735 -0.330 1.00 89.31 87 ASP A C 1
ATOM 735 O O . ASP A 1 87 ? 12.306 10.572 -1.018 1.00 89.31 87 ASP A O 1
ATOM 739 N N . ASP A 1 88 ? 10.394 9.529 -0.413 1.00 86.62 88 ASP A N 1
ATOM 740 C CA . ASP A 1 88 ? 9.531 10.109 -1.451 1.00 86.62 88 ASP A CA 1
ATOM 741 C C . ASP A 1 88 ? 10.028 9.805 -2.883 1.00 86.62 88 ASP A C 1
ATOM 743 O O . ASP A 1 88 ? 9.901 10.629 -3.795 1.00 86.62 88 ASP A O 1
ATOM 747 N N . GLY A 1 89 ? 10.666 8.646 -3.065 1.00 90.25 89 GLY A N 1
ATOM 748 C CA . GLY A 1 89 ? 11.038 8.110 -4.364 1.00 90.25 89 GLY A CA 1
ATOM 749 C C . GLY A 1 89 ? 9.839 7.561 -5.129 1.00 90.25 89 GLY A C 1
ATOM 750 O O . GLY A 1 89 ? 8.817 7.220 -4.542 1.00 90.25 89 GLY A O 1
ATOM 751 N N . TYR A 1 90 ? 9.987 7.466 -6.447 1.00 89.25 90 TYR A N 1
ATOM 752 C CA . TYR A 1 90 ? 8.976 6.907 -7.335 1.00 89.25 90 TYR A CA 1
ATOM 753 C C . TYR A 1 90 ? 9.632 6.027 -8.413 1.00 89.25 90 TYR A C 1
ATOM 755 O O . TYR A 1 90 ? 10.661 6.443 -8.960 1.00 89.25 90 TYR A O 1
ATOM 763 N N . PRO A 1 91 ? 9.059 4.851 -8.743 1.00 92.50 91 PRO A N 1
ATOM 764 C CA . PRO A 1 91 ? 7.972 4.167 -8.023 1.00 92.50 91 PRO A CA 1
ATOM 765 C C . PRO A 1 91 ? 8.445 3.570 -6.686 1.00 92.50 91 PRO A C 1
ATOM 767 O O . PRO A 1 91 ? 9.649 3.480 -6.436 1.00 92.50 91 PRO A O 1
ATOM 770 N N . ASP A 1 92 ? 7.501 3.163 -5.832 1.00 94.31 92 ASP A N 1
ATOM 771 C CA . ASP A 1 92 ? 7.779 2.526 -4.532 1.00 94.31 92 ASP A CA 1
ATOM 772 C C . ASP A 1 92 ? 8.632 1.240 -4.639 1.00 94.31 92 ASP A C 1
ATOM 774 O O . ASP A 1 92 ? 9.552 1.014 -3.842 1.00 94.31 92 ASP A O 1
ATOM 778 N N . LEU A 1 93 ? 8.318 0.380 -5.617 1.00 95.38 93 LEU A N 1
ATOM 779 C CA . LEU A 1 93 ? 9.038 -0.861 -5.914 1.00 95.38 93 LEU A CA 1
ATOM 780 C C . LEU A 1 93 ? 9.678 -0.807 -7.295 1.00 95.38 93 LEU A C 1
ATOM 782 O O . LEU A 1 93 ? 9.031 -0.477 -8.289 1.00 95.38 93 LEU A O 1
ATOM 786 N N . LEU A 1 94 ? 10.937 -1.223 -7.349 1.00 95.69 94 LEU A N 1
ATOM 787 C CA . LEU A 1 94 ? 11.749 -1.331 -8.552 1.00 95.69 94 LEU A CA 1
ATOM 788 C C . LEU A 1 94 ? 11.841 -2.814 -8.929 1.00 95.69 94 LEU A C 1
ATOM 790 O O . LEU A 1 94 ? 12.308 -3.619 -8.123 1.00 95.69 94 LEU A O 1
ATOM 794 N N . TYR A 1 95 ? 11.362 -3.196 -10.114 1.00 95.75 95 TYR A N 1
ATOM 795 C CA . TYR A 1 95 ? 11.449 -4.578 -10.586 1.00 95.75 95 TYR A CA 1
ATOM 796 C C . TYR A 1 95 ? 12.786 -4.811 -11.296 1.00 95.75 95 TYR A C 1
ATOM 798 O O . TYR A 1 95 ? 13.098 -4.161 -12.293 1.00 95.75 95 TYR A O 1
ATOM 806 N N . ASP A 1 96 ? 13.570 -5.749 -10.780 1.00 94.12 96 ASP A N 1
ATOM 807 C CA . ASP A 1 96 ? 14.926 -6.083 -11.230 1.00 94.12 96 ASP A CA 1
ATOM 808 C C . ASP A 1 96 ? 14.976 -7.408 -12.018 1.00 94.12 96 ASP A C 1
ATOM 810 O O . ASP A 1 96 ? 16.037 -7.922 -12.355 1.00 94.12 96 ASP A O 1
ATOM 814 N N . GLY A 1 97 ? 13.812 -7.976 -12.353 1.00 92.62 97 GLY A N 1
ATOM 815 C CA . GLY A 1 97 ? 13.689 -9.206 -13.146 1.00 92.62 97 GLY A CA 1
ATOM 816 C C . GLY A 1 97 ? 13.782 -8.996 -14.666 1.00 92.62 97 GLY A C 1
ATOM 817 O O . GLY A 1 97 ? 13.293 -9.826 -15.434 1.00 92.62 97 GLY A O 1
ATOM 818 N N . THR A 1 98 ? 14.350 -7.876 -15.128 1.00 91.12 98 THR A N 1
ATOM 819 C CA . THR A 1 98 ? 14.465 -7.517 -16.558 1.00 91.12 98 THR A CA 1
ATOM 820 C C . THR A 1 98 ? 15.883 -7.068 -16.916 1.00 91.12 98 THR A C 1
ATOM 822 O O . THR A 1 98 ? 16.742 -6.980 -16.051 1.00 91.12 98 THR A O 1
ATOM 825 N N . ASP A 1 99 ? 16.125 -6.726 -18.185 1.00 92.31 99 ASP A N 1
ATOM 826 C CA . ASP A 1 99 ? 17.397 -6.137 -18.636 1.00 92.31 99 ASP A CA 1
ATOM 827 C C . ASP A 1 99 ? 17.540 -4.632 -18.285 1.00 92.31 99 ASP A C 1
ATOM 829 O O . ASP A 1 99 ? 18.490 -3.983 -18.726 1.00 92.31 99 ASP A O 1
ATOM 833 N N . HIS A 1 100 ? 16.582 -4.037 -17.563 1.00 91.75 100 HIS A N 1
ATOM 834 C CA . HIS A 1 100 ? 16.655 -2.639 -17.134 1.00 91.75 100 HIS A CA 1
ATOM 835 C C . HIS A 1 100 ? 17.677 -2.465 -16.003 1.00 91.75 100 HIS A C 1
ATOM 837 O O . HIS A 1 100 ? 17.588 -3.136 -14.982 1.00 91.75 100 HIS A O 1
ATOM 843 N N . GLU A 1 101 ? 18.612 -1.525 -16.155 1.00 92.31 101 GLU A N 1
ATOM 844 C CA . GLU A 1 101 ? 19.619 -1.228 -15.132 1.00 92.31 101 GLU A CA 1
ATOM 845 C C . GLU A 1 101 ? 19.151 -0.090 -14.216 1.00 92.31 101 GLU A C 1
ATOM 847 O O . GLU A 1 101 ? 19.118 1.077 -14.615 1.00 92.31 101 GLU A O 1
ATOM 852 N N . TRP A 1 102 ? 18.829 -0.428 -12.968 1.00 93.44 102 TRP A N 1
ATOM 853 C CA . TRP A 1 102 ? 18.596 0.556 -11.912 1.00 93.44 102 TRP A CA 1
ATOM 854 C C . TRP A 1 102 ? 19.914 1.172 -11.409 1.00 93.44 102 TRP A C 1
ATOM 856 O O . TRP A 1 102 ? 20.969 0.541 -11.500 1.00 93.44 102 TRP A O 1
ATOM 866 N N . PRO A 1 103 ? 19.891 2.386 -10.821 1.00 93.44 103 PRO A N 1
ATOM 867 C CA . PRO A 1 103 ? 21.060 2.934 -10.136 1.00 93.44 103 PRO A CA 1
ATOM 868 C C . PRO A 1 103 ? 21.574 1.983 -9.044 1.00 93.44 103 PRO A C 1
ATOM 870 O O . PRO A 1 103 ? 20.773 1.415 -8.308 1.00 93.44 103 PRO A O 1
ATOM 873 N N . ASP A 1 104 ? 22.896 1.896 -8.849 1.00 92.88 104 ASP A N 1
ATOM 874 C CA . ASP A 1 104 ? 23.536 0.980 -7.877 1.00 92.88 104 ASP A CA 1
ATOM 875 C C . ASP A 1 104 ? 22.958 1.058 -6.448 1.00 92.88 104 ASP A C 1
ATOM 877 O O . ASP A 1 104 ? 23.018 0.106 -5.664 1.00 92.88 104 ASP A O 1
ATOM 881 N N . ASN A 1 105 ? 22.443 2.226 -6.061 1.00 93.94 105 ASN A N 1
ATOM 882 C CA . ASN A 1 105 ? 21.864 2.456 -4.743 1.00 93.94 105 ASN A CA 1
ATOM 883 C C . ASN A 1 105 ? 20.341 2.260 -4.686 1.00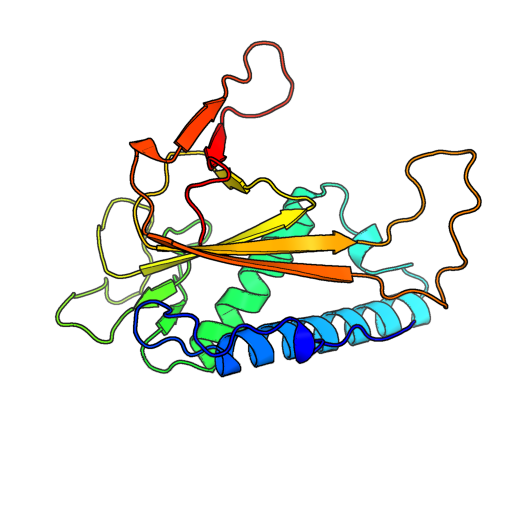 93.94 105 ASN A C 1
ATOM 885 O O . ASN A 1 105 ? 19.805 2.361 -3.583 1.00 93.94 105 ASN A O 1
ATOM 889 N N . TYR A 1 106 ? 19.676 1.968 -5.808 1.00 94.06 106 TYR A N 1
ATOM 890 C CA . TYR A 1 106 ? 18.223 1.821 -5.942 1.00 94.06 106 TYR A CA 1
ATOM 891 C C . TYR A 1 106 ? 17.442 3.033 -5.399 1.00 94.06 106 TYR A C 1
ATOM 893 O O . TYR A 1 106 ? 16.409 2.874 -4.759 1.00 94.06 106 TYR A O 1
ATOM 901 N N . ALA A 1 107 ? 17.960 4.252 -5.590 1.00 94.50 107 ALA A N 1
ATOM 902 C CA . ALA A 1 107 ? 17.326 5.494 -5.144 1.00 94.50 107 ALA A CA 1
ATOM 903 C C 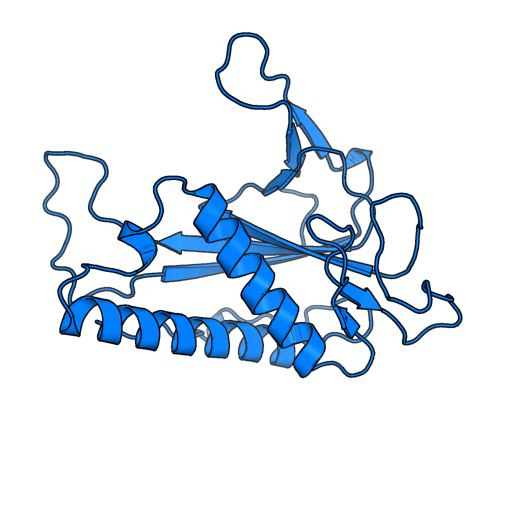. AL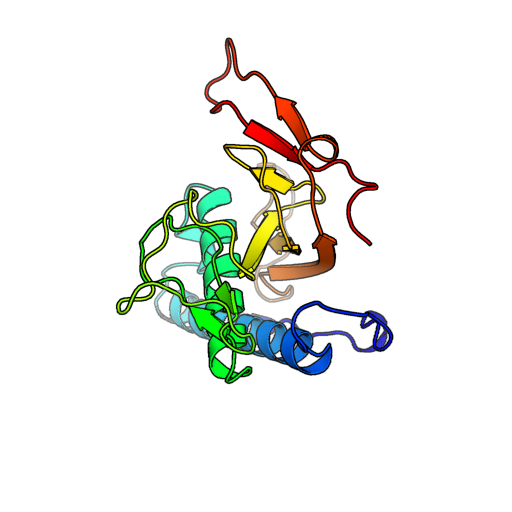A A 1 107 ? 16.843 6.316 -6.354 1.00 94.50 107 ALA A C 1
ATOM 905 O O . ALA A 1 107 ? 17.655 6.964 -7.018 1.00 94.50 107 ALA A O 1
ATOM 906 N N . VAL A 1 108 ? 15.532 6.301 -6.626 1.00 91.50 108 VAL A N 1
ATOM 907 C CA . VAL A 1 108 ? 14.917 6.849 -7.856 1.00 91.50 108 VAL A CA 1
ATOM 908 C C . VAL A 1 108 ? 13.818 7.853 -7.505 1.00 91.50 108 VAL A C 1
ATOM 910 O O . VAL A 1 108 ? 13.026 7.596 -6.603 1.00 91.50 108 VAL A O 1
ATOM 913 N N . LYS A 1 109 ? 13.771 9.014 -8.180 1.00 85.00 109 LYS A N 1
ATOM 914 C CA . LYS A 1 109 ? 12.870 10.121 -7.804 1.00 85.00 109 LYS A CA 1
ATOM 915 C C . LYS A 1 109 ? 11.606 10.268 -8.652 1.00 85.00 109 LYS A C 1
ATOM 917 O O . LYS A 1 109 ? 10.591 10.619 -8.072 1.00 85.00 109 LYS A O 1
ATOM 922 N N . ASP A 1 110 ? 11.694 10.089 -9.971 1.00 76.06 110 ASP A N 1
ATOM 923 C CA . ASP A 1 110 ? 10.550 10.158 -10.912 1.00 76.06 110 ASP A CA 1
ATOM 924 C C . ASP A 1 110 ? 11.015 9.962 -12.372 1.00 76.06 110 ASP A C 1
ATOM 926 O O . ASP A 1 110 ? 10.334 9.388 -13.206 1.00 76.06 110 ASP A O 1
ATOM 930 N N . SER A 1 111 ? 12.210 10.467 -12.710 1.00 57.59 111 SER A N 1
ATOM 931 C CA . SER A 1 111 ? 12.633 10.661 -14.108 1.00 57.59 111 SER A CA 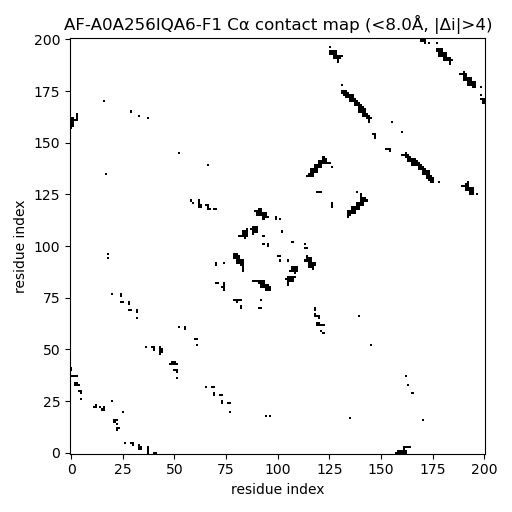1
ATOM 932 C C . SER A 1 111 ? 13.131 9.414 -14.839 1.00 57.59 111 SER A C 1
ATOM 934 O O . SER A 1 111 ? 13.375 9.485 -16.045 1.00 57.59 111 SER A O 1
ATOM 936 N N . ASP A 1 112 ? 13.322 8.307 -14.125 1.00 61.38 112 ASP A N 1
ATOM 937 C CA . ASP A 1 112 ? 13.827 7.065 -14.699 1.00 61.38 112 ASP A CA 1
ATOM 938 C C . ASP A 1 112 ? 12.639 6.131 -14.940 1.00 61.38 112 ASP A C 1
ATOM 940 O O . ASP A 1 112 ? 12.174 5.432 -14.042 1.00 61.38 112 ASP A O 1
ATOM 944 N N . ASN A 1 113 ? 12.124 6.164 -16.173 1.00 68.56 113 ASN A N 1
ATOM 945 C CA . ASN A 1 113 ? 11.025 5.318 -16.642 1.00 68.56 113 ASN A CA 1
ATOM 946 C C . ASN A 1 113 ? 11.490 3.856 -16.737 1.00 68.56 113 ASN A C 1
ATOM 948 O O . ASN A 1 113 ? 11.858 3.374 -17.813 1.00 68.56 113 ASN A O 1
ATOM 952 N N . GLY A 1 114 ? 11.521 3.172 -15.599 1.00 85.94 114 GLY A N 1
ATOM 953 C CA . GLY A 1 114 ? 11.838 1.754 -15.488 1.00 85.94 114 GLY A CA 1
ATOM 954 C C . GLY A 1 114 ? 10.634 0.909 -15.065 1.00 85.94 114 GLY A C 1
ATOM 955 O O . GLY A 1 114 ? 9.573 1.440 -14.729 1.00 85.94 114 GLY A O 1
ATOM 956 N N . PRO A 1 115 ? 10.771 -0.425 -15.100 1.00 92.88 115 PRO A N 1
ATOM 957 C CA . PRO A 1 115 ? 9.713 -1.339 -14.699 1.00 92.88 115 PRO A CA 1
ATOM 958 C C . PRO A 1 115 ? 9.519 -1.276 -13.181 1.00 92.88 115 PRO A C 1
ATOM 960 O O . PRO A 1 115 ? 10.231 -1.925 -12.425 1.00 92.88 115 PRO A O 1
ATOM 963 N N . GLY A 1 116 ? 8.568 -0.482 -12.706 1.00 93.25 116 GLY A N 1
ATOM 964 C CA . GLY A 1 116 ? 8.259 -0.429 -11.281 1.00 93.25 116 GLY A CA 1
ATOM 965 C C . GLY A 1 116 ? 6.772 -0.404 -10.979 1.00 93.25 116 GLY A C 1
ATOM 966 O O . GLY A 1 116 ? 5.936 -0.326 -11.887 1.00 93.25 116 GLY A O 1
ATOM 967 N N . LEU A 1 117 ? 6.474 -0.549 -9.691 1.00 93.69 117 LEU A N 1
ATOM 968 C CA . LEU A 1 117 ? 5.134 -0.678 -9.134 1.00 93.69 117 LEU A CA 1
ATOM 969 C C . LEU A 1 117 ? 4.961 0.321 -7.986 1.00 93.69 117 LEU A C 1
ATOM 971 O O . LEU A 1 117 ? 5.676 0.262 -6.988 1.00 93.69 117 LEU A O 1
ATOM 975 N N . GLU A 1 118 ? 3.991 1.213 -8.131 1.00 93.88 118 GLU A N 1
ATOM 976 C CA . GLU A 1 118 ? 3.551 2.145 -7.093 1.00 93.88 118 GLU A CA 1
ATOM 977 C C . GLU A 1 118 ? 2.501 1.482 -6.198 1.00 93.88 118 GLU A C 1
ATOM 979 O O . GLU A 1 118 ? 1.577 0.840 -6.704 1.00 93.88 118 GLU A O 1
ATOM 984 N N . VAL A 1 119 ? 2.581 1.666 -4.877 1.00 94.19 119 VAL A N 1
ATOM 985 C CA . VAL A 1 119 ? 1.620 1.082 -3.932 1.00 94.19 119 VAL A CA 1
ATOM 986 C C . VAL A 1 119 ? 0.921 2.181 -3.151 1.00 94.19 119 VAL A C 1
ATOM 988 O O . VAL A 1 119 ? 1.483 2.858 -2.291 1.00 94.19 119 VAL A O 1
ATOM 991 N N . LYS A 1 120 ? -0.384 2.328 -3.366 1.00 92.50 120 LYS A N 1
ATOM 992 C CA . LYS A 1 120 ? -1.128 3.457 -2.811 1.00 92.50 120 LYS A CA 1
ATOM 993 C C . LYS A 1 120 ? -2.311 3.017 -1.981 1.00 92.50 120 LYS A C 1
ATOM 995 O O . LYS A 1 120 ? -3.242 2.420 -2.500 1.00 92.50 120 LYS A O 1
ATOM 1000 N N . ALA A 1 121 ? -2.332 3.392 -0.709 1.00 93.12 121 ALA A N 1
ATOM 1001 C CA . ALA A 1 121 ? -3.466 3.165 0.163 1.00 93.12 121 ALA A CA 1
ATOM 1002 C C . ALA A 1 121 ? -4.289 4.446 0.344 1.00 93.12 121 ALA A C 1
ATOM 1004 O O . ALA A 1 121 ? -3.755 5.537 0.553 1.00 93.12 121 ALA A O 1
ATOM 1005 N N . SER A 1 122 ? -5.612 4.313 0.288 1.00 90.38 122 SER A N 1
ATOM 1006 C CA . SER A 1 122 ? -6.541 5.423 0.475 1.00 90.38 122 SER A CA 1
ATOM 1007 C C . SER A 1 122 ? -7.734 5.014 1.324 1.00 90.38 122 SER A C 1
ATOM 1009 O O . SER A 1 122 ? -8.319 3.944 1.144 1.00 90.38 122 SER A O 1
ATOM 1011 N N . MET A 1 123 ? -8.125 5.908 2.228 1.00 87.38 123 MET A N 1
ATOM 1012 C CA . MET A 1 123 ? -9.358 5.765 2.985 1.00 87.38 123 MET A CA 1
ATOM 1013 C C . MET A 1 123 ? -10.546 6.158 2.094 1.00 87.38 123 MET A C 1
ATOM 1015 O O . MET A 1 123 ? -10.663 7.316 1.694 1.00 87.38 123 MET A O 1
ATOM 1019 N N . GLY A 1 124 ? -11.440 5.213 1.796 1.00 77.56 124 GLY A N 1
ATOM 1020 C CA . GLY A 1 124 ? -12.567 5.418 0.873 1.00 77.56 124 GLY A CA 1
ATOM 1021 C C . GLY A 1 124 ? -12.345 4.741 -0.478 1.00 77.56 124 GLY A C 1
ATOM 1022 O O . GLY A 1 124 ? -11.691 3.713 -0.514 1.00 77.56 124 GLY A O 1
ATOM 1023 N N . ASN A 1 125 ? -12.896 5.298 -1.564 1.00 77.75 125 ASN A N 1
ATOM 1024 C CA . ASN A 1 125 ? -12.931 4.658 -2.894 1.00 77.75 125 ASN A CA 1
ATOM 1025 C C . ASN A 1 125 ? -12.222 5.487 -3.988 1.00 77.75 125 ASN A C 1
ATOM 1027 O O . ASN A 1 125 ? -12.528 5.351 -5.170 1.00 77.75 125 ASN A O 1
ATOM 1031 N N . THR A 1 126 ? -11.335 6.408 -3.604 1.00 79.12 126 THR A N 1
ATOM 1032 C CA . THR A 1 126 ? -10.670 7.325 -4.544 1.00 79.12 126 THR A CA 1
ATOM 1033 C C . THR A 1 126 ? -9.189 7.437 -4.218 1.00 79.12 126 THR A C 1
ATOM 1035 O O . THR A 1 126 ? -8.827 7.585 -3.049 1.00 79.12 126 THR A O 1
ATOM 1038 N N . PHE A 1 127 ? -8.335 7.411 -5.239 1.00 81.38 127 PHE A N 1
ATOM 1039 C CA . PHE A 1 127 ? -6.899 7.645 -5.107 1.00 81.38 127 PHE A CA 1
ATOM 1040 C C . PHE A 1 127 ? -6.536 9.058 -5.567 1.00 81.38 127 PHE A C 1
ATOM 1042 O O . PHE A 1 127 ? -6.999 9.516 -6.609 1.00 81.38 127 PHE A O 1
ATOM 1049 N N . TYR A 1 128 ? -5.690 9.731 -4.785 1.00 78.81 128 TYR A N 1
ATOM 1050 C CA . TYR A 1 128 ? -5.180 11.071 -5.085 1.00 78.81 128 TYR A CA 1
ATOM 1051 C C . TYR A 1 128 ? -3.657 11.050 -5.139 1.00 78.81 128 TYR A C 1
ATOM 1053 O O . TYR A 1 128 ? -3.025 10.629 -4.171 1.00 78.81 128 TYR A O 1
ATOM 1061 N N . ALA A 1 129 ? -3.065 11.536 -6.222 1.00 75.31 129 ALA A N 1
ATOM 1062 C CA . ALA A 1 129 ? -1.624 11.730 -6.362 1.00 75.31 129 ALA A CA 1
ATOM 1063 C C . ALA A 1 129 ? -1.286 13.224 -6.474 1.00 75.31 129 ALA A C 1
ATOM 1065 O O . ALA A 1 129 ? -2.142 14.029 -6.824 1.00 75.31 129 ALA A O 1
ATOM 1066 N N . HIS A 1 130 ? -0.056 13.625 -6.147 1.00 67.12 130 HIS A N 1
ATOM 1067 C CA . HIS A 1 130 ? 0.372 15.021 -6.317 1.00 67.12 130 HIS A CA 1
ATOM 1068 C C . HIS A 1 130 ? 0.666 15.372 -7.785 1.00 67.12 130 HIS A C 1
ATOM 1070 O O . HIS A 1 130 ? 0.513 16.529 -8.176 1.00 67.12 130 HIS A O 1
ATOM 1076 N N . HIS A 1 131 ? 1.021 14.372 -8.594 1.00 65.12 131 HIS A N 1
ATOM 1077 C CA . HIS A 1 131 ? 1.263 14.466 -10.033 1.00 65.12 131 HIS A CA 1
ATOM 1078 C C . HIS A 1 131 ? 0.620 13.266 -10.742 1.00 65.12 131 HIS A C 1
ATOM 1080 O O . HIS A 1 131 ? 0.221 12.310 -10.077 1.00 65.12 131 HIS A O 1
ATOM 1086 N N . ASN A 1 132 ? 0.481 13.327 -12.069 1.00 66.56 132 ASN A N 1
ATOM 1087 C CA . ASN A 1 132 ? 0.027 12.174 -12.846 1.00 66.56 132 ASN A CA 1
ATOM 1088 C C . ASN A 1 132 ? 1.108 11.103 -12.781 1.00 66.56 132 ASN A C 1
ATOM 1090 O O . ASN A 1 132 ? 2.261 11.372 -13.100 1.00 66.56 132 ASN A O 1
ATOM 1094 N N . VAL A 1 133 ? 0.710 9.923 -12.334 1.00 69.19 133 VAL A N 1
ATOM 1095 C CA . VAL A 1 133 ? 1.599 8.791 -12.129 1.00 69.19 133 VAL A CA 1
ATOM 1096 C C . VAL A 1 133 ? 1.432 7.860 -13.325 1.00 69.19 133 VAL A C 1
ATOM 1098 O O . VAL A 1 133 ? 0.323 7.379 -13.564 1.00 69.19 133 VAL A O 1
ATOM 1101 N N . GLU A 1 134 ? 2.501 7.654 -14.091 1.00 78.62 134 GLU A N 1
ATOM 1102 C CA . GLU A 1 134 ? 2.530 6.716 -15.219 1.00 78.62 134 GLU A CA 1
ATOM 1103 C C . GLU A 1 134 ? 3.227 5.417 -14.799 1.00 78.62 134 GLU A C 1
ATOM 1105 O O . GLU A 1 134 ? 4.243 5.445 -14.099 1.00 78.62 134 GLU A O 1
ATOM 1110 N N . GLY A 1 135 ? 2.681 4.276 -15.220 1.00 87.19 135 GLY A N 1
ATOM 1111 C CA . GLY A 1 135 ? 3.161 2.946 -14.841 1.00 87.19 135 GLY A CA 1
ATOM 1112 C C . GLY A 1 135 ? 2.172 2.165 -13.979 1.00 87.19 135 GLY A C 1
ATOM 1113 O O . GLY A 1 135 ? 0.993 2.503 -13.885 1.00 87.19 135 GLY A O 1
ATOM 1114 N N . TRP A 1 136 ? 2.633 1.070 -13.379 1.00 91.88 136 TRP A N 1
ATOM 1115 C CA . TRP A 1 136 ? 1.756 0.192 -12.610 1.00 91.88 136 TRP A CA 1
ATOM 1116 C C . TRP A 1 136 ? 1.443 0.762 -11.231 1.00 91.88 136 TRP A C 1
ATOM 1118 O O . TRP A 1 136 ? 2.344 1.123 -10.477 1.00 91.88 136 TRP A O 1
ATOM 1128 N N . LEU A 1 137 ? 0.159 0.762 -10.886 1.00 92.00 137 LEU A N 1
ATOM 1129 C CA . LEU A 1 137 ? -0.365 1.137 -9.582 1.00 92.00 137 LEU A CA 1
ATOM 1130 C C . LEU A 1 137 ? -1.077 -0.061 -8.954 1.00 92.00 137 LEU A C 1
ATOM 1132 O O . LEU A 1 137 ? -1.989 -0.627 -9.556 1.00 92.00 137 LEU A O 1
ATOM 1136 N N . LEU A 1 138 ? -0.713 -0.405 -7.720 1.00 93.88 138 LEU A N 1
ATOM 1137 C CA . LEU A 1 138 ? -1.480 -1.280 -6.838 1.00 93.88 138 LEU A CA 1
ATOM 1138 C C . LEU A 1 138 ? -2.156 -0.419 -5.765 1.00 93.88 138 LEU A C 1
ATOM 1140 O O . LEU A 1 138 ? -1.529 0.088 -4.833 1.00 93.88 138 LEU A O 1
ATOM 1144 N N . GLY A 1 139 ? -3.458 -0.217 -5.931 1.00 93.31 139 GLY A N 1
ATOM 1145 C CA . GLY A 1 139 ? -4.302 0.577 -5.054 1.00 93.31 139 GLY A CA 1
ATOM 1146 C C . GLY A 1 139 ? -4.955 -0.266 -3.959 1.00 93.31 139 GLY A C 1
ATOM 1147 O O . GLY A 1 139 ? -5.582 -1.283 -4.242 1.00 93.31 139 GLY A O 1
ATOM 1148 N N . ILE A 1 140 ? -4.883 0.192 -2.709 1.00 94.31 140 ILE A N 1
ATOM 1149 C CA . ILE A 1 140 ? -5.549 -0.413 -1.553 1.00 94.31 140 ILE A CA 1
ATOM 1150 C C . ILE A 1 140 ? -6.565 0.564 -0.970 1.00 94.31 140 ILE A C 1
ATOM 1152 O O . ILE A 1 140 ? -6.223 1.633 -0.462 1.00 94.31 140 ILE A O 1
ATOM 1156 N N . HIS A 1 141 ? -7.832 0.179 -0.981 1.00 93.19 141 HIS A N 1
ATOM 1157 C CA . HIS A 1 141 ? -8.862 0.882 -0.235 1.00 93.19 141 HIS A CA 1
ATOM 1158 C C . HIS A 1 141 ? -9.026 0.272 1.140 1.00 93.19 141 HIS A C 1
ATOM 1160 O O . HIS A 1 141 ? -9.137 -0.946 1.284 1.00 93.19 141 HIS A O 1
ATOM 1166 N N . TYR A 1 142 ? -9.076 1.131 2.150 1.00 92.19 142 TYR A N 1
ATOM 1167 C CA . TYR A 1 142 ? -9.293 0.700 3.518 1.00 92.19 142 TYR A CA 1
ATOM 1168 C C . TYR A 1 142 ? -10.308 1.582 4.242 1.00 92.19 142 TYR A C 1
ATOM 1170 O O . TYR A 1 142 ? -10.609 2.717 3.858 1.00 92.19 142 TYR A O 1
ATOM 1178 N N . ARG A 1 143 ? -10.829 1.044 5.338 1.00 88.69 143 ARG A N 1
ATOM 1179 C CA . ARG A 1 143 ? -11.635 1.747 6.330 1.00 88.69 143 ARG A CA 1
ATOM 1180 C C . ARG A 1 143 ? -11.008 1.555 7.691 1.00 88.69 143 ARG A C 1
ATOM 1182 O O . ARG A 1 143 ? -10.484 0.490 7.993 1.00 88.69 143 ARG A O 1
ATOM 1189 N N . ILE A 1 144 ? -11.091 2.584 8.518 1.00 83.69 144 ILE A N 1
ATOM 1190 C CA . ILE A 1 144 ? -10.708 2.512 9.924 1.00 83.69 144 ILE A CA 1
ATOM 1191 C C . ILE A 1 144 ? -11.974 2.726 10.719 1.00 83.69 144 ILE A C 1
ATOM 1193 O O . ILE A 1 144 ? -12.704 3.685 10.470 1.00 83.69 144 ILE A O 1
ATOM 1197 N N . ASN A 1 145 ? -12.235 1.843 11.677 1.00 73.88 145 ASN A N 1
ATOM 1198 C CA . ASN A 1 145 ? -13.302 2.076 12.636 1.00 73.88 145 ASN A CA 1
ATOM 1199 C C . ASN A 1 145 ? -12.812 3.080 13.685 1.00 73.88 145 ASN A C 1
ATOM 1201 O O . ASN A 1 145 ? -12.489 2.725 14.823 1.00 73.88 145 ASN A O 1
ATOM 1205 N N . ALA A 1 146 ? -12.677 4.333 13.258 1.00 63.88 146 ALA A N 1
ATOM 1206 C CA . ALA A 1 146 ? -12.436 5.454 14.141 1.00 63.88 146 ALA A CA 1
ATOM 1207 C C . ALA A 1 146 ? -13.697 5.709 14.975 1.00 63.88 146 ALA A C 1
ATOM 1209 O O . ALA A 1 146 ? -14.815 5.419 14.545 1.00 63.88 146 ALA A O 1
ATOM 1210 N N . ARG A 1 147 ? -13.531 6.266 16.181 1.00 57.06 147 ARG A N 1
ATOM 1211 C CA . ARG A 1 147 ? -14.683 6.809 16.914 1.00 57.06 147 ARG A CA 1
ATOM 1212 C C . ARG A 1 147 ? -15.408 7.789 15.988 1.00 57.06 147 ARG A C 1
ATOM 1214 O O . ARG A 1 147 ? -14.744 8.582 15.326 1.00 57.06 147 ARG A O 1
ATOM 1221 N N . SER A 1 148 ? -16.736 7.691 15.946 1.00 52.47 148 SER A N 1
ATOM 1222 C CA . SER A 1 148 ? -17.613 8.545 15.140 1.00 52.47 148 SER A CA 1
ATOM 1223 C C . SER A 1 148 ? -17.113 9.995 15.082 1.00 52.47 148 SER A C 1
ATOM 1225 O O . SER A 1 148 ? -16.860 10.611 16.119 1.00 52.47 148 SER A O 1
ATOM 1227 N N . GLU A 1 149 ? -17.027 10.558 13.874 1.00 46.88 149 GLU A N 1
ATOM 1228 C CA . GLU A 1 149 ? -16.782 11.993 13.672 1.00 46.88 149 GLU A CA 1
ATOM 1229 C C . GLU A 1 149 ? -17.955 12.855 14.181 1.00 46.88 149 GLU A C 1
ATOM 1231 O O . GLU A 1 149 ? -17.805 14.056 14.407 1.00 46.88 149 GLU A O 1
ATOM 1236 N N . SER A 1 150 ? -19.128 12.244 14.386 1.00 43.66 150 SER A N 1
ATOM 1237 C CA . SER A 1 150 ? -20.293 12.868 15.001 1.00 43.66 150 SER A CA 1
ATOM 1238 C C . SER A 1 150 ? -20.179 12.842 16.534 1.00 43.66 150 SER A C 1
ATOM 1240 O O . SER A 1 150 ? -20.129 11.756 17.123 1.00 43.66 150 SER A O 1
ATOM 1242 N N . PRO A 1 151 ? -20.229 14.006 17.215 1.00 47.16 151 PRO A N 1
ATOM 1243 C CA . PRO A 1 151 ? -20.246 14.096 18.678 1.00 47.16 151 PRO A CA 1
ATOM 1244 C C . PRO A 1 151 ? -21.463 13.433 19.343 1.00 47.16 151 PRO A C 1
ATOM 1246 O O . PRO A 1 151 ? -21.540 13.408 20.570 1.00 47.16 151 PRO A O 1
ATOM 1249 N N . THR A 1 152 ? -22.448 12.984 18.557 1.00 49.09 152 THR A N 1
ATOM 1250 C CA . THR A 1 152 ? -23.757 12.524 19.039 1.00 49.09 152 THR A CA 1
ATOM 1251 C C . THR A 1 152 ? -24.068 11.067 18.710 1.00 49.09 152 THR A C 1
ATOM 1253 O O . THR A 1 152 ? -25.171 10.627 19.020 1.00 49.09 152 THR A O 1
ATOM 1256 N N . GLU A 1 153 ? -23.168 10.328 18.060 1.00 51.31 153 GLU A N 1
ATOM 1257 C CA . GLU A 1 153 ? -23.411 8.913 17.762 1.00 51.31 153 GLU A CA 1
ATOM 1258 C C . GLU A 1 153 ? -22.770 8.003 18.811 1.00 51.31 153 GLU A C 1
ATOM 1260 O O . GLU A 1 153 ? -21.602 8.169 19.173 1.00 51.31 153 GLU A O 1
ATOM 1265 N N . ASP A 1 154 ? -23.558 7.023 19.265 1.00 50.44 154 ASP A N 1
ATOM 1266 C CA . ASP A 1 154 ? -23.132 5.866 20.051 1.00 50.44 154 ASP A CA 1
ATOM 1267 C C . ASP A 1 154 ? -22.175 5.011 19.205 1.00 50.44 154 ASP A C 1
ATOM 1269 O O . ASP A 1 154 ? -22.545 3.969 18.660 1.00 50.44 154 ASP A O 1
ATOM 1273 N N . ALA A 1 155 ? -20.937 5.479 19.030 1.00 51.25 155 ALA A N 1
ATOM 1274 C CA . ALA A 1 155 ? -19.899 4.683 18.399 1.00 51.25 155 ALA A CA 1
ATOM 1275 C C . ALA A 1 155 ? -19.759 3.379 19.206 1.00 51.25 155 ALA A C 1
ATOM 1277 O O . ALA A 1 155 ? -19.602 3.448 20.432 1.00 51.25 155 ALA A O 1
ATOM 1278 N N . PRO A 1 156 ? -19.845 2.200 18.560 1.00 52.25 156 PRO A N 1
ATOM 1279 C CA . PRO A 1 156 ? -19.781 0.928 19.262 1.00 52.25 156 PRO A CA 1
ATOM 1280 C C . PRO A 1 156 ? -18.512 0.845 20.110 1.00 52.25 156 PRO A C 1
ATOM 1282 O O . PRO A 1 156 ? -17.471 1.421 19.769 1.00 52.25 156 PRO A O 1
ATOM 1285 N N . ALA A 1 157 ? -18.615 0.134 21.236 1.00 54.28 157 ALA A N 1
ATOM 1286 C CA . ALA A 1 157 ? -17.492 -0.055 22.137 1.00 54.28 157 ALA A CA 1
ATOM 1287 C C . ALA A 1 157 ? -16.270 -0.575 21.342 1.00 54.28 157 ALA A C 1
ATOM 1289 O O . ALA A 1 157 ? -16.429 -1.461 20.498 1.00 54.28 157 ALA A O 1
ATOM 1290 N N . PRO A 1 158 ? -15.062 -0.031 21.589 1.00 57.09 158 PRO A N 1
ATOM 1291 C CA . PRO A 1 158 ? -13.832 -0.378 20.873 1.00 57.09 158 PRO A CA 1
ATOM 1292 C C . PRO A 1 158 ? -13.543 -1.870 20.712 1.00 57.09 158 PRO A C 1
ATOM 1294 O O . PRO A 1 158 ? -12.831 -2.261 19.788 1.00 57.09 158 PRO A O 1
ATOM 1297 N N . ASP A 1 159 ? -14.066 -2.681 21.624 1.00 61.91 159 ASP A N 1
ATOM 1298 C CA . ASP A 1 159 ? -13.622 -4.050 21.825 1.00 61.91 159 ASP A CA 1
ATOM 1299 C C . ASP A 1 159 ? -14.243 -5.038 20.822 1.00 61.91 159 ASP A C 1
ATOM 1301 O O . ASP A 1 159 ? -13.634 -6.073 20.545 1.00 61.91 159 ASP A O 1
ATOM 1305 N N . ASP A 1 160 ? -15.375 -4.690 20.194 1.00 64.00 160 ASP A N 1
ATOM 1306 C CA . ASP A 1 160 ? -16.155 -5.608 19.344 1.00 64.00 160 ASP A CA 1
ATOM 1307 C C . ASP A 1 160 ? -15.920 -5.452 17.830 1.00 64.00 160 ASP A C 1
ATOM 1309 O O . ASP A 1 160 ? -16.468 -6.223 17.038 1.00 64.00 160 ASP A O 1
ATOM 1313 N N . THR A 1 161 ? -15.106 -4.484 17.385 1.00 65.38 161 THR A N 1
ATOM 1314 C CA . THR A 1 161 ? -14.860 -4.265 15.945 1.00 65.38 161 THR A CA 1
ATOM 1315 C C . THR A 1 161 ? -13.370 -4.211 15.604 1.00 65.38 161 THR A C 1
ATOM 1317 O O . THR A 1 161 ? -12.607 -3.594 16.350 1.00 65.38 161 THR A O 1
ATOM 1320 N N . PRO A 1 162 ? -12.932 -4.805 14.474 1.00 70.94 162 PRO A N 1
ATOM 1321 C CA . PRO A 1 162 ? -11.578 -4.604 13.982 1.00 70.94 162 PRO A CA 1
ATOM 1322 C C . PRO A 1 162 ? -11.287 -3.117 13.728 1.00 70.94 162 PRO A C 1
ATOM 1324 O O . PRO A 1 162 ? -12.165 -2.382 13.268 1.00 70.94 162 PRO A O 1
ATOM 1327 N N . PRO A 1 163 ? -10.063 -2.651 14.015 1.00 77.38 163 PRO A N 1
ATOM 1328 C CA . PRO A 1 163 ? -9.711 -1.238 13.912 1.00 77.38 163 PRO A CA 1
ATOM 1329 C C . PRO A 1 163 ? -9.507 -0.782 12.468 1.00 77.38 163 PRO A C 1
ATOM 1331 O O . PRO A 1 163 ? -9.678 0.400 12.194 1.00 77.38 163 PRO A O 1
ATOM 1334 N N . ILE A 1 164 ? -9.124 -1.689 11.567 1.00 89.12 164 ILE A N 1
ATOM 1335 C CA . ILE A 1 164 ? -8.885 -1.425 10.150 1.00 89.12 164 ILE A CA 1
ATOM 1336 C C . ILE A 1 164 ? -9.389 -2.602 9.315 1.00 89.12 164 ILE A C 1
ATOM 1338 O O . ILE A 1 164 ? -9.326 -3.750 9.754 1.00 89.12 164 ILE A O 1
ATOM 1342 N N . GLU A 1 165 ? -9.886 -2.303 8.122 1.00 90.25 165 GLU A N 1
ATOM 1343 C CA . GLU A 1 165 ? -10.354 -3.263 7.128 1.00 90.25 165 GLU A CA 1
ATOM 1344 C C . GLU A 1 165 ? -9.905 -2.787 5.744 1.00 90.25 165 GLU A C 1
ATOM 1346 O O . GLU A 1 165 ? -10.238 -1.677 5.334 1.00 90.25 165 GLU A O 1
ATOM 1351 N N . VAL A 1 166 ? -9.166 -3.623 5.019 1.00 93.06 166 VAL A N 1
ATOM 1352 C CA . VAL A 1 166 ? -8.955 -3.495 3.575 1.00 93.06 166 VAL A CA 1
ATOM 1353 C C . VAL A 1 166 ? -10.248 -3.902 2.879 1.00 93.06 166 VAL A C 1
ATOM 1355 O O . VAL A 1 166 ? -10.693 -5.043 2.984 1.00 93.06 166 VAL A O 1
ATOM 1358 N N . THR A 1 167 ? -10.866 -2.954 2.183 1.00 91.69 167 THR A N 1
ATOM 1359 C CA . THR A 1 167 ? -12.148 -3.150 1.499 1.00 91.69 167 THR A CA 1
ATOM 1360 C C . THR A 1 167 ? -11.985 -3.508 0.032 1.00 91.69 167 THR A C 1
ATOM 1362 O O . THR A 1 167 ? -12.899 -4.082 -0.554 1.00 91.69 167 THR A O 1
ATOM 1365 N N . GLN A 1 168 ? -10.861 -3.130 -0.576 1.00 92.38 168 GLN A N 1
ATOM 1366 C CA . GLN A 1 168 ? -10.585 -3.411 -1.977 1.00 92.38 168 GLN A CA 1
ATOM 1367 C C . GLN A 1 168 ? -9.086 -3.348 -2.251 1.00 92.38 168 GLN A C 1
ATOM 1369 O O . GLN A 1 168 ? -8.391 -2.502 -1.690 1.00 92.38 168 GLN A O 1
ATOM 1374 N N . VAL A 1 169 ? -8.623 -4.205 -3.153 1.00 93.06 169 VAL A N 1
ATOM 1375 C CA . VAL A 1 169 ? -7.307 -4.108 -3.783 1.00 93.06 169 VAL A CA 1
ATOM 1376 C C . VAL A 1 169 ? -7.535 -4.101 -5.283 1.00 93.06 169 VAL A C 1
ATOM 1378 O O . VAL A 1 169 ? -8.357 -4.868 -5.779 1.00 93.06 169 VAL A O 1
ATOM 1381 N N . LEU A 1 170 ? -6.859 -3.197 -5.972 1.00 91.94 170 LEU A N 1
ATOM 1382 C CA . LEU A 1 170 ? -7.013 -2.943 -7.395 1.00 91.94 170 LEU A CA 1
ATOM 1383 C C . LEU A 1 170 ? -5.636 -2.765 -8.016 1.00 91.94 170 LEU A C 1
ATOM 1385 O O . LEU A 1 170 ? -4.762 -2.178 -7.377 1.00 91.94 170 LEU A O 1
ATOM 1389 N N . CYS A 1 171 ? -5.437 -3.222 -9.249 1.00 91.44 171 CYS A N 1
ATOM 1390 C CA . CYS A 1 171 ? -4.161 -3.030 -9.927 1.00 91.44 171 CYS A CA 1
ATOM 1391 C C . CYS A 1 171 ? -4.365 -2.701 -11.402 1.00 91.44 171 CYS A C 1
ATOM 1393 O O . CYS A 1 171 ? -5.149 -3.352 -12.086 1.00 91.44 171 CYS A O 1
ATOM 1395 N N . ALA A 1 172 ? -3.665 -1.683 -11.895 1.00 89.12 172 ALA A N 1
ATOM 1396 C CA . ALA A 1 172 ? -3.682 -1.335 -13.308 1.00 89.12 172 ALA A CA 1
ATOM 1397 C C . ALA A 1 172 ? -2.400 -0.616 -13.724 1.00 89.12 172 ALA A C 1
ATOM 1399 O O . ALA A 1 172 ? -1.724 0.009 -12.905 1.00 89.12 172 ALA A O 1
ATOM 1400 N N . SER A 1 173 ? -2.090 -0.697 -15.017 1.00 88.19 173 SER A N 1
ATOM 1401 C CA . SER A 1 173 ? -1.141 0.205 -15.661 1.00 88.19 173 SER A CA 1
ATOM 1402 C C . SER A 1 173 ? -1.858 1.514 -15.953 1.00 88.19 173 SER A C 1
ATOM 1404 O O . SER A 1 173 ? -2.932 1.502 -16.550 1.00 88.19 173 SER A O 1
ATOM 1406 N N . MET A 1 174 ? -1.254 2.618 -15.536 1.00 85.00 174 MET A N 1
ATOM 1407 C CA . MET A 1 174 ? -1.811 3.957 -15.627 1.00 85.00 174 MET A CA 1
ATOM 1408 C C . MET A 1 174 ? -1.057 4.784 -16.663 1.00 85.00 174 MET A C 1
ATOM 1410 O O . MET A 1 174 ? 0.175 4.789 -16.661 1.00 85.00 174 MET A O 1
ATOM 1414 N N . ASP A 1 175 ? -1.797 5.547 -17.462 1.00 83.06 175 ASP A N 1
ATOM 1415 C CA . ASP A 1 175 ? -1.266 6.594 -18.332 1.00 83.06 175 ASP A CA 1
ATOM 1416 C C . ASP A 1 175 ? -1.765 7.979 -17.883 1.00 83.06 175 ASP A C 1
ATOM 1418 O O . ASP A 1 175 ? -2.696 8.119 -17.082 1.00 83.06 175 ASP A O 1
ATOM 1422 N N . HIS A 1 176 ? -1.179 9.049 -18.432 1.00 78.25 176 HIS A N 1
ATOM 1423 C CA . HIS A 1 176 ? -1.561 10.431 -18.115 1.00 78.25 176 HIS A CA 1
ATOM 1424 C C . HIS A 1 176 ? -3.072 10.703 -18.210 1.00 78.25 176 HIS A C 1
ATOM 1426 O O . HIS A 1 176 ? -3.607 11.519 -17.458 1.00 78.25 176 HIS A O 1
ATOM 1432 N N . GLU A 1 177 ? -3.757 10.051 -19.152 1.00 81.62 177 GLU A N 1
ATOM 1433 C CA . GLU A 1 177 ? -5.179 10.262 -19.435 1.00 81.62 177 GLU A CA 1
ATOM 1434 C C . GLU A 1 177 ? -6.110 9.656 -18.379 1.00 81.62 177 GLU A C 1
ATOM 1436 O O . GLU A 1 177 ? -7.280 10.047 -18.302 1.00 81.62 177 GLU A O 1
ATOM 1441 N N . ASP A 1 178 ? -5.618 8.748 -17.540 1.00 80.50 178 ASP A N 1
ATOM 1442 C CA . ASP A 1 178 ? -6.407 8.118 -16.480 1.00 80.50 178 ASP A CA 1
ATOM 1443 C C . ASP A 1 178 ? -6.587 9.013 -15.250 1.00 80.50 178 ASP A C 1
ATOM 1445 O O . ASP A 1 178 ? -7.423 8.748 -14.378 1.00 80.50 178 ASP A O 1
ATOM 1449 N N . TRP A 1 179 ? -5.840 10.114 -15.212 1.00 80.12 179 TRP A N 1
ATOM 1450 C CA . TRP A 1 179 ? -5.843 11.090 -14.139 1.00 80.12 179 TRP A CA 1
ATOM 1451 C C . TRP A 1 179 ? -6.674 12.325 -14.501 1.00 80.12 179 TRP A C 1
ATOM 1453 O O . TRP A 1 179 ? -6.628 12.845 -15.617 1.00 80.12 179 TRP A O 1
ATOM 1463 N N . GLU A 1 180 ? -7.434 12.831 -13.533 1.00 80.88 180 GLU A N 1
ATOM 1464 C CA . GLU A 1 180 ? -8.144 14.105 -13.627 1.00 80.88 180 GLU A CA 1
ATOM 1465 C C . GLU A 1 180 ? -7.517 15.124 -12.672 1.00 80.88 180 GLU A C 1
ATOM 1467 O O . GLU A 1 180 ? -7.497 14.934 -11.454 1.00 80.88 180 GLU A O 1
ATOM 1472 N N . TYR A 1 181 ? -6.993 16.220 -13.224 1.00 80.81 181 TYR A N 1
ATOM 1473 C CA . TYR A 1 181 ? -6.374 17.276 -12.428 1.00 80.81 181 TYR A CA 1
ATOM 1474 C C . TYR A 1 181 ? -7.406 17.998 -11.550 1.00 80.81 181 TYR A C 1
ATOM 1476 O O . TYR A 1 181 ? -8.452 18.453 -12.018 1.00 80.81 181 TYR A O 1
ATOM 1484 N N . ARG A 1 182 ? -7.068 18.158 -10.270 1.00 75.38 182 ARG A N 1
ATOM 1485 C CA . ARG A 1 182 ? -7.843 18.858 -9.246 1.00 75.38 182 ARG A CA 1
ATOM 1486 C C . ARG A 1 182 ? -7.076 20.101 -8.807 1.00 75.38 182 ARG A C 1
ATOM 1488 O O . ARG A 1 182 ? -6.115 20.021 -8.035 1.00 75.38 182 ARG A O 1
ATOM 1495 N N . ASP A 1 183 ? -7.548 21.254 -9.266 1.00 75.44 183 ASP A N 1
ATOM 1496 C CA . ASP A 1 183 ? -7.074 22.540 -8.765 1.00 75.44 183 ASP A CA 1
ATOM 1497 C C . ASP A 1 183 ? -7.575 22.765 -7.333 1.00 75.44 183 ASP A C 1
ATOM 1499 O O . ASP A 1 183 ? -8.758 22.570 -7.034 1.00 75.44 183 ASP A O 1
ATOM 1503 N N . ALA A 1 184 ? -6.671 23.157 -6.442 1.00 71.19 184 ALA A N 1
ATOM 1504 C CA . ALA A 1 184 ? -6.983 23.471 -5.057 1.00 71.19 184 ALA A CA 1
ATOM 1505 C C . ALA A 1 184 ? -7.059 24.985 -4.799 1.00 71.19 184 ALA A C 1
ATOM 1507 O O . ALA A 1 184 ? -7.029 25.406 -3.639 1.00 71.19 184 ALA A O 1
ATOM 1508 N N . GLU A 1 185 ? -7.173 25.813 -5.845 1.00 70.56 185 GLU A N 1
ATOM 1509 C CA . GLU A 1 185 ? -7.324 27.264 -5.711 1.00 70.56 185 GLU A CA 1
ATOM 1510 C C . GLU A 1 185 ? -8.447 27.636 -4.716 1.00 70.56 185 GLU A C 1
ATOM 1512 O O . GLU A 1 185 ? -9.597 27.209 -4.823 1.00 70.56 185 GLU A O 1
ATOM 1517 N N . GLY A 1 186 ? -8.096 28.419 -3.688 1.00 66.31 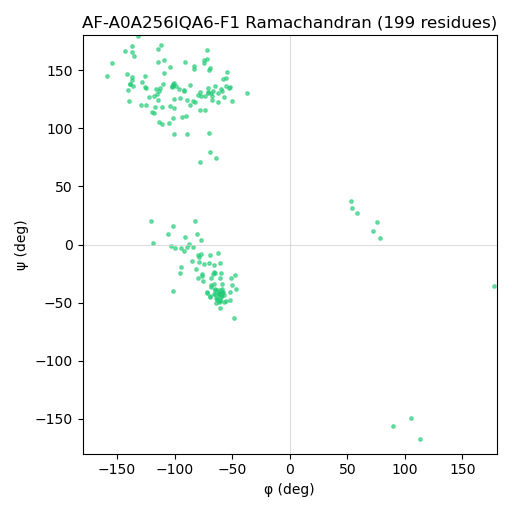186 GLY A N 1
ATOM 1518 C CA . GLY A 1 186 ? -9.020 28.828 -2.622 1.00 66.31 186 GLY A CA 1
ATOM 1519 C C . GLY A 1 186 ? -9.293 27.775 -1.536 1.00 66.31 186 GLY A C 1
ATOM 1520 O O . GLY A 1 186 ? -10.115 28.021 -0.652 1.00 66.31 186 GLY A O 1
ATOM 1521 N N . SER A 1 187 ? -8.607 26.628 -1.561 1.00 71.75 187 SER A N 1
ATOM 1522 C CA . SER A 1 187 ? -8.671 25.572 -0.544 1.00 71.75 187 SER A CA 1
ATOM 1523 C C . SER A 1 187 ? -7.379 25.490 0.279 1.00 71.75 187 SER A C 1
ATOM 1525 O O . SER A 1 187 ? -6.311 25.886 -0.172 1.00 71.75 187 SER A O 1
ATOM 1527 N N . ASN A 1 188 ? -7.449 24.896 1.475 1.00 65.19 188 ASN A N 1
ATOM 1528 C CA . ASN A 1 188 ? -6.256 24.523 2.255 1.00 65.19 188 ASN A CA 1
ATOM 1529 C C . ASN A 1 188 ? -5.623 23.200 1.767 1.00 65.19 188 ASN A C 1
ATOM 1531 O O . ASN A 1 188 ? -4.776 22.630 2.455 1.00 65.19 188 ASN A O 1
ATOM 1535 N N . ARG A 1 189 ? -6.086 22.661 0.633 1.00 67.75 189 ARG A N 1
ATOM 1536 C CA . ARG A 1 189 ? -5.586 21.422 0.023 1.00 67.75 189 ARG A CA 1
ATOM 1537 C C . ARG A 1 189 ? -4.468 21.742 -0.971 1.00 67.75 189 ARG A C 1
ATOM 1539 O O . ARG A 1 189 ? -4.384 22.850 -1.485 1.00 67.75 189 ARG A O 1
ATOM 1546 N N . THR A 1 190 ? -3.614 20.764 -1.241 1.00 64.06 190 THR A N 1
ATOM 1547 C CA . THR A 1 190 ? -2.623 20.841 -2.323 1.00 64.06 190 THR A CA 1
ATOM 1548 C C . THR A 1 190 ? -3.279 20.443 -3.644 1.00 64.06 190 THR A C 1
ATOM 1550 O O . THR A 1 190 ? -4.203 19.626 -3.643 1.00 64.06 190 THR A O 1
ATOM 1553 N N . ASN A 1 191 ? -2.790 20.989 -4.760 1.00 70.94 191 ASN A N 1
ATOM 1554 C CA . ASN A 1 191 ? -3.149 20.497 -6.090 1.00 70.94 191 ASN A CA 1
ATOM 1555 C C . ASN A 1 191 ? -2.838 18.999 -6.172 1.00 70.94 191 ASN A C 1
ATOM 1557 O O . ASN A 1 191 ? -1.805 18.541 -5.674 1.00 70.94 191 ASN A O 1
ATOM 1561 N N . THR A 1 192 ? -3.767 18.247 -6.750 1.00 75.75 192 THR A N 1
ATOM 1562 C CA . THR A 1 192 ? -3.677 16.789 -6.866 1.00 75.75 192 THR A CA 1
ATOM 1563 C C . THR A 1 192 ? -4.246 16.343 -8.201 1.00 75.75 192 THR A C 1
ATOM 1565 O O . THR A 1 192 ? -4.932 17.101 -8.879 1.00 75.75 192 THR A O 1
ATOM 1568 N N . SER A 1 193 ? -3.984 15.100 -8.554 1.00 75.31 193 SER A N 1
ATOM 1569 C CA . SER A 1 193 ? -4.659 14.376 -9.611 1.00 75.31 193 SER A CA 1
ATOM 1570 C C . SER A 1 193 ? -5.462 13.246 -8.988 1.00 75.31 193 SER A C 1
ATOM 1572 O O . SER A 1 193 ? -4.983 12.541 -8.098 1.00 75.31 193 SER A O 1
ATOM 1574 N N . GLU A 1 194 ? -6.700 13.097 -9.429 1.00 76.06 194 GLU A N 1
ATOM 1575 C CA . GLU A 1 194 ? -7.589 12.023 -9.013 1.00 76.06 194 GLU A CA 1
ATOM 1576 C C . GLU A 1 194 ? -7.598 10.912 -10.050 1.00 76.06 194 GLU A C 1
ATOM 1578 O O . GLU A 1 194 ? -7.692 11.175 -11.248 1.00 76.06 194 GLU A O 1
ATOM 1583 N N . LEU A 1 195 ? -7.533 9.672 -9.578 1.00 72.38 195 LEU A N 1
ATOM 1584 C CA . LEU A 1 195 ? -7.662 8.515 -10.444 1.00 72.38 195 LEU A CA 1
ATOM 1585 C C . LEU A 1 195 ? -9.124 8.279 -10.818 1.00 72.38 195 LEU A C 1
ATOM 1587 O O . LEU A 1 195 ? -9.982 8.156 -9.937 1.00 72.38 195 LEU A O 1
ATOM 1591 N N . LYS A 1 196 ? -9.412 8.162 -12.115 1.00 75.62 196 LYS A N 1
ATOM 1592 C CA . LYS A 1 196 ? -10.763 7.840 -12.581 1.00 75.62 196 LYS A CA 1
ATOM 1593 C C . LYS A 1 196 ? -11.163 6.434 -12.131 1.00 75.62 196 LYS A C 1
ATOM 1595 O O . LYS A 1 196 ? -10.404 5.479 -12.262 1.00 75.62 196 LYS A O 1
ATOM 1600 N N . ALA A 1 197 ? -12.399 6.288 -11.655 1.00 67.62 197 ALA A N 1
ATOM 1601 C CA . ALA A 1 197 ? -12.895 5.031 -11.086 1.00 67.62 197 ALA A CA 1
ATOM 1602 C C . ALA A 1 197 ? -12.863 3.831 -12.055 1.00 67.62 197 ALA A C 1
ATOM 1604 O O . ALA A 1 197 ? -12.841 2.692 -11.607 1.00 67.62 197 ALA A O 1
ATOM 1605 N N . ASN A 1 198 ? -12.886 4.069 -13.369 1.00 71.62 198 ASN A N 1
ATOM 1606 C CA . ASN A 1 198 ? -12.841 3.029 -14.401 1.00 71.62 198 ASN A CA 1
ATOM 1607 C C . ASN A 1 198 ? -11.419 2.642 -14.836 1.00 71.62 198 ASN A C 1
ATOM 1609 O O . ASN A 1 198 ? -11.288 1.794 -15.714 1.00 71.62 198 ASN A O 1
ATOM 1613 N N . ALA A 1 199 ? -10.389 3.296 -14.297 1.00 59.41 199 ALA A N 1
ATOM 1614 C CA . ALA A 1 199 ? -9.006 3.050 -14.687 1.00 59.41 199 ALA A CA 1
ATOM 1615 C C . ALA A 1 199 ? -8.369 1.876 -13.924 1.00 59.41 199 ALA A C 1
ATOM 1617 O O . ALA A 1 199 ? -7.343 1.352 -14.334 1.00 59.41 199 ALA A O 1
ATOM 1618 N N . LEU A 1 200 ? -9.006 1.431 -12.840 1.00 60.03 200 LEU A N 1
ATOM 1619 C CA . LEU A 1 200 ? -8.599 0.267 -12.064 1.00 60.03 200 LEU A CA 1
ATOM 1620 C C . LEU A 1 200 ? -9.475 -0.946 -12.409 1.00 60.03 200 LEU A C 1
ATOM 1622 O O . LEU A 1 200 ? -10.697 -0.803 -12.513 1.00 60.03 200 LEU A O 1
ATOM 1626 N N . GLN A 1 201 ? -8.854 -2.119 -12.567 1.00 55.62 201 GLN A N 1
ATOM 1627 C CA . GLN A 1 201 ? -9.523 -3.405 -12.814 1.00 55.62 201 GLN A CA 1
ATOM 1628 C C . GLN A 1 201 ? -9.326 -4.369 -11.642 1.00 55.62 201 GLN A C 1
ATOM 1630 O O . GLN A 1 201 ? -8.294 -4.257 -10.938 1.00 55.62 201 GLN A O 1
#

pLDDT: mean 84.35, std 13.02, range [43.66, 96.56]

Sequence (201 aa):
MKRPEVQERFVNHDAELPYGLEVPQVVNAIESFYEYWHEVNEWHLEEGYGRFHEQFRANNAIGGFVSHRLTTRFAEESPDFVLNRLDDGYPDLLYDGTDHEWPDNYAVKDSDNGPGLEVKASMGNTFYAHHNVEGWLLGIHYRINARSESPTEDAPAPDDTPPIEVTQVLCASMDHEDWEYRDAEGSNRTNTSELKANALQ

Secondary structure (DSSP, 8-state):
-PPP---GGG--TT---GGG--HHHHHHHHHHHHHHHHHHHHHHHHTT---GGGG-SSHHHHHHHHHHHHHHHHHHH-TTEEE--STT-SSSEEE-SSS----TT----S----SEEEEEEEESS--EESSPPPEEEEEEEEEE--S-SSTTS-PPPGGGS-SEEEEEEEEEEE-GGGEEEE--TTSSSPPEEEEPTTS--